Protein AF-A0A842YKP6-F1 (afdb_monomer)

Nearest PDB structures (foldseek):
  2vgn-assembly2_B  TM=5.074E-01  e=1.343E-11  Saccharomyces cerevisiae S288C
  2vgm-assembly1_A  TM=5.121E-01  e=1.384E-10  Saccharomyces cerevisiae S288C
  2vgn-assembly1_A  TM=5.039E-01  e=7.610E-11  Saccharomyces cerevisiae S288C
  5lzy-assembly1_ii  TM=4.069E-01  e=9.387E-10  Homo sapiens
  3hrg-assembly1_A  TM=6.425E-01  e=2.051E-01  Bacteroides thetaiotaomicron VPI-5482

pLDDT: mean 84.89, std 11.19, range [34.28, 96.12]

Foldseek 3Di:
DDPPPQDQAAWQEWEWFFDPFKIWIWTDHPRDIGTDDIDGRPDDPLVVLVVVVVVCVLVLLQQHQEYEYEYQDVVRVVVSVVSCVVPVCCACVPPQSNHHDYYYWHFGPPDPVRVVCSVVPGVVVVVSVVRSVVSLVSVVVLLVVLVVDPLSVVQKDLDLVVLCCCLVPPNDWWAEKEFEPVRCVVCVVSVVVSSVSCSVVSHYYDYDYCPDPSNVVSVVSVGIMIGTHGD

Sequence (231 aa):
MSRSRKIRGYPVAVLIGLEERRASVWNIYSQSIKPDTVIKQESSSYNFYETLVDLLRPNIKQGVKTVLIASPDDKNWKRFYEHIEKHQRWLIGGYELNRVTLEYVEGSAENIEAVMKLIEKSGLQRTIEQASREDSKRVMGVLEKRLGSPEGIDSLLFSLDELEAAVYGEASRIEYVLLSTDFHQQHRRRTQRLLQVAQNKGIKAMTVEANTPMGTRVSQFGGLICMMNGF

Structure (mmCIF, N/CA/C/O backbone):
data_AF-A0A842YKP6-F1
#
_entry.id   AF-A0A842YKP6-F1
#
loop_
_atom_site.group_PDB
_atom_site.id
_atom_site.type_symbol
_atom_site.label_atom_id
_atom_site.label_alt_id
_atom_site.label_comp_id
_atom_site.label_asym_id
_atom_site.label_entity_id
_atom_site.label_seq_id
_atom_site.pdbx_PDB_ins_code
_atom_site.Cartn_x
_atom_site.Cartn_y
_atom_site.Cartn_z
_atom_site.occupancy
_atom_site.B_iso_or_equiv
_atom_site.auth_seq_id
_atom_site.auth_comp_id
_atom_site.auth_asym_id
_atom_site.auth_atom_id
_atom_site.pdbx_PDB_model_num
ATOM 1 N N . MET A 1 1 ? -28.553 8.996 -20.776 1.00 34.28 1 MET A N 1
ATOM 2 C CA . MET A 1 1 ? -27.623 9.477 -19.728 1.00 34.28 1 MET A CA 1
ATOM 3 C C . MET A 1 1 ? -26.648 8.352 -19.403 1.00 34.28 1 MET A C 1
ATOM 5 O O . MET A 1 1 ? -27.066 7.359 -18.818 1.00 34.28 1 MET A O 1
ATOM 9 N N . SER A 1 2 ? -25.394 8.429 -19.858 1.00 35.72 2 SER A N 1
ATOM 10 C CA . SER A 1 2 ? -24.409 7.386 -19.550 1.00 35.72 2 SER A CA 1
ATOM 11 C C . SER A 1 2 ? -24.038 7.481 -18.067 1.00 35.72 2 SER A C 1
ATOM 13 O O . SER A 1 2 ? -23.625 8.529 -17.572 1.00 35.72 2 SER A O 1
ATOM 15 N N . ARG A 1 3 ? -24.230 6.391 -17.316 1.00 40.47 3 ARG A N 1
ATOM 16 C CA . ARG A 1 3 ? -23.684 6.272 -15.961 1.00 40.47 3 ARG A CA 1
ATOM 17 C C . ARG A 1 3 ? -22.163 6.220 -16.099 1.00 40.47 3 ARG A C 1
ATOM 19 O O . ARG A 1 3 ? -21.605 5.153 -16.339 1.00 40.47 3 ARG A O 1
ATOM 26 N N . SER A 1 4 ? -21.505 7.374 -15.987 1.00 41.72 4 SER A N 1
ATOM 27 C CA . SER A 1 4 ? -20.058 7.452 -15.784 1.00 41.72 4 SER A CA 1
ATOM 28 C C . SER A 1 4 ? -19.705 6.546 -14.604 1.00 41.72 4 SER A C 1
ATOM 30 O O . SER A 1 4 ? -20.124 6.777 -13.467 1.00 41.72 4 SER A O 1
ATOM 32 N N . ARG A 1 5 ? -19.016 5.438 -14.886 1.00 44.84 5 ARG A N 1
ATOM 33 C CA . ARG A 1 5 ? -18.554 4.501 -13.864 1.00 44.84 5 ARG A CA 1
ATOM 34 C C . ARG A 1 5 ? -17.476 5.239 -13.072 1.00 44.84 5 ARG A C 1
ATOM 36 O O . ARG A 1 5 ? -16.365 5.374 -13.576 1.00 44.84 5 ARG A O 1
ATOM 43 N N . LYS A 1 6 ? -17.824 5.758 -11.882 1.00 50.66 6 LYS A N 1
ATOM 44 C CA . LYS A 1 6 ? -16.884 6.448 -10.978 1.00 50.66 6 LYS A CA 1
ATOM 45 C C . LYS A 1 6 ? -15.586 5.641 -10.906 1.00 50.66 6 LYS A C 1
ATOM 47 O O . LYS A 1 6 ? -15.602 4.477 -10.499 1.00 50.66 6 LYS A O 1
ATOM 52 N N . ILE A 1 7 ? -14.500 6.247 -11.377 1.00 55.88 7 ILE A N 1
ATOM 53 C CA . ILE A 1 7 ? -13.176 5.635 -11.410 1.00 55.88 7 ILE A CA 1
ATOM 54 C C . ILE A 1 7 ? -12.766 5.399 -9.954 1.00 55.88 7 ILE A C 1
ATOM 56 O O . ILE A 1 7 ? -12.871 6.286 -9.115 1.00 55.88 7 ILE A O 1
ATOM 60 N N . ARG A 1 8 ? -12.391 4.158 -9.632 1.00 60.62 8 ARG A N 1
ATOM 61 C CA . ARG A 1 8 ? -12.030 3.752 -8.266 1.00 60.62 8 ARG A CA 1
ATOM 62 C C . ARG A 1 8 ? -10.717 4.405 -7.814 1.00 60.62 8 ARG A C 1
ATOM 64 O O . ARG A 1 8 ? -10.560 4.639 -6.624 1.00 60.62 8 ARG A O 1
ATOM 71 N N . GLY A 1 9 ? -9.824 4.726 -8.752 1.00 70.94 9 GLY A N 1
ATOM 72 C CA . GLY A 1 9 ? -8.418 5.029 -8.480 1.00 70.94 9 GLY A CA 1
ATOM 73 C C . GLY A 1 9 ? -7.595 3.747 -8.305 1.00 70.94 9 GLY A C 1
ATOM 74 O O . GLY A 1 9 ? -8.129 2.640 -8.425 1.00 70.94 9 GLY A O 1
ATOM 75 N N . TYR A 1 10 ? -6.301 3.895 -8.039 1.00 74.06 10 TYR A N 1
ATOM 76 C CA . TYR A 1 10 ? -5.400 2.793 -7.675 1.00 74.06 10 TYR A CA 1
ATOM 77 C C . TYR A 1 10 ? -5.346 2.647 -6.144 1.00 74.06 10 TYR A C 1
ATOM 79 O O . TYR A 1 10 ? -5.655 3.615 -5.444 1.00 74.06 10 TYR A O 1
ATOM 87 N N . PRO A 1 11 ? -5.055 1.447 -5.607 1.00 82.38 11 PRO A N 1
ATOM 88 C CA . PRO A 1 11 ? -5.014 1.230 -4.163 1.00 82.38 11 PRO A CA 1
ATOM 89 C C . PRO A 1 11 ? -3.844 1.991 -3.530 1.00 82.38 11 PRO A C 1
ATOM 91 O O . PRO A 1 11 ? -2.757 2.036 -4.099 1.00 82.38 11 PRO A O 1
ATOM 94 N N . VAL A 1 12 ? -4.084 2.581 -2.359 1.00 83.12 12 VAL A N 1
ATOM 95 C CA . VAL A 1 12 ? -3.108 3.423 -1.645 1.00 83.12 12 VAL A CA 1
ATOM 96 C C . VAL A 1 12 ? -2.847 2.889 -0.241 1.00 83.12 12 VAL A C 1
ATOM 98 O O . VAL A 1 12 ? -1.697 2.774 0.167 1.00 83.12 12 VAL A O 1
ATOM 101 N N . ALA A 1 13 ? -3.903 2.546 0.497 1.00 89.06 13 ALA A N 1
ATOM 102 C CA . ALA A 1 13 ? -3.792 2.117 1.886 1.00 89.06 13 ALA A CA 1
ATOM 103 C C . ALA A 1 13 ? -4.960 1.213 2.296 1.00 89.06 13 ALA A C 1
ATOM 105 O O . ALA A 1 13 ? -5.997 1.158 1.627 1.00 89.06 13 ALA A O 1
ATOM 106 N N . VAL A 1 14 ? -4.808 0.546 3.436 1.00 92.88 14 VAL A N 1
ATOM 107 C CA . VAL A 1 14 ? -5.909 -0.104 4.157 1.00 92.88 14 VAL A CA 1
ATOM 108 C C . VAL A 1 14 ? -6.154 0.658 5.453 1.00 92.88 14 VAL A C 1
ATOM 110 O O . VAL A 1 14 ? -5.202 0.972 6.156 1.00 92.88 14 VAL A O 1
ATOM 113 N N . LEU A 1 15 ? -7.408 0.952 5.783 1.00 93.81 15 LEU A N 1
ATOM 114 C CA . LEU A 1 15 ? -7.807 1.545 7.059 1.00 93.81 15 LEU A CA 1
ATOM 115 C C . LEU A 1 15 ? -8.571 0.515 7.891 1.00 93.81 15 LEU A C 1
ATOM 117 O O . LEU A 1 15 ? -9.562 -0.049 7.432 1.00 93.81 15 LEU A O 1
ATOM 121 N N . ILE A 1 16 ? -8.132 0.301 9.125 1.00 95.69 16 ILE A N 1
ATOM 122 C CA . ILE A 1 16 ? -8.810 -0.513 10.129 1.00 95.69 16 ILE A CA 1
ATOM 123 C C . ILE A 1 16 ? -9.413 0.431 11.164 1.00 95.69 16 ILE A C 1
ATOM 125 O O . ILE A 1 16 ? -8.684 1.104 11.881 1.00 95.69 16 ILE A O 1
ATOM 129 N N . GLY A 1 17 ? -10.736 0.455 11.275 1.00 95.81 17 GLY A N 1
ATOM 130 C CA . GLY A 1 17 ? -11.416 0.956 12.468 1.00 95.81 17 GLY A CA 1
ATOM 131 C C . GLY A 1 17 ? -11.389 -0.123 13.532 1.00 95.81 17 GLY A C 1
ATOM 132 O O . 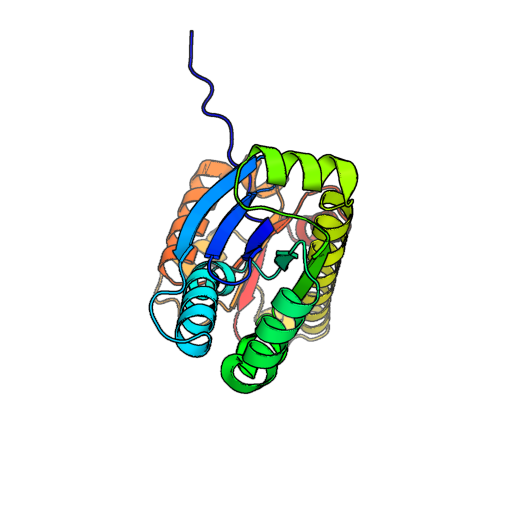GLY A 1 17 ? -12.024 -1.154 13.336 1.00 95.81 17 GLY A O 1
ATOM 133 N N . LEU A 1 18 ? -10.633 0.081 14.603 1.00 96.12 18 LEU A N 1
ATOM 134 C CA . LEU A 1 18 ? -10.433 -0.882 15.674 1.00 96.12 18 LEU A CA 1
ATOM 135 C C . LEU A 1 18 ? -11.140 -0.407 16.943 1.00 96.12 18 LEU A C 1
ATOM 137 O O . LEU A 1 18 ? -10.769 0.596 17.545 1.00 96.12 18 LEU A O 1
ATOM 141 N N . GLU A 1 19 ? -12.132 -1.174 17.371 1.00 91.62 19 GLU A N 1
ATOM 142 C CA . GLU A 1 19 ? -12.801 -1.021 18.659 1.00 91.62 19 GLU A CA 1
ATOM 143 C C . GLU A 1 19 ? -12.517 -2.243 19.541 1.00 91.62 19 GLU A C 1
ATOM 145 O O . GLU A 1 19 ? -11.891 -3.211 19.106 1.00 91.62 19 GLU A O 1
ATOM 150 N N . GLU A 1 20 ? -12.979 -2.223 20.793 1.00 87.12 20 GLU A N 1
ATOM 151 C CA . GLU A 1 20 ? -12.603 -3.238 21.787 1.00 87.12 20 GLU A CA 1
ATOM 152 C C . GLU A 1 20 ? -12.941 -4.674 21.348 1.00 87.12 20 GLU A C 1
ATOM 154 O O . GLU A 1 20 ? -12.169 -5.596 21.598 1.00 87.12 20 GLU A O 1
ATOM 159 N N . ARG A 1 21 ? -14.089 -4.876 20.686 1.00 89.44 21 ARG A N 1
ATOM 160 C CA . ARG A 1 21 ? -14.582 -6.204 20.263 1.00 89.44 21 ARG A CA 1
ATOM 161 C C . ARG A 1 21 ? -15.055 -6.248 18.816 1.00 89.44 21 ARG A C 1
ATOM 163 O O . ARG A 1 21 ? -15.791 -7.154 18.420 1.00 89.44 21 ARG A O 1
ATOM 170 N N . ARG A 1 22 ? -14.700 -5.245 18.023 1.00 93.88 22 ARG A N 1
ATOM 171 C CA . ARG A 1 22 ? -15.151 -5.117 16.640 1.00 93.88 22 ARG A CA 1
ATOM 172 C C . ARG A 1 22 ? -14.095 -4.397 15.832 1.00 93.88 22 ARG A C 1
ATOM 174 O O . ARG A 1 22 ? -13.441 -3.492 16.334 1.00 93.88 22 ARG A O 1
ATOM 181 N N . ALA A 1 23 ? -13.955 -4.790 14.577 1.00 95.69 23 ALA A N 1
ATOM 182 C CA . ALA A 1 23 ? -13.156 -4.037 13.638 1.00 95.69 23 ALA A CA 1
ATOM 183 C C . ALA A 1 23 ? -13.822 -3.954 12.269 1.00 95.69 23 ALA A C 1
ATOM 185 O O . ALA A 1 23 ? -14.541 -4.859 11.844 1.00 95.69 23 ALA A O 1
ATOM 186 N N . SER A 1 24 ? -13.577 -2.848 11.584 1.00 95.81 24 SER A N 1
ATOM 187 C CA . SER A 1 24 ? -14.058 -2.563 10.235 1.00 95.81 24 SER A CA 1
ATOM 188 C C . SER A 1 24 ? -12.876 -2.255 9.332 1.00 95.81 24 SER A C 1
ATOM 190 O O . SER A 1 24 ? -12.083 -1.366 9.636 1.00 95.81 24 SER A O 1
ATOM 192 N N . VAL A 1 25 ? -12.776 -2.964 8.217 1.00 95.69 25 VAL A N 1
ATOM 193 C CA . VAL A 1 25 ? -11.709 -2.814 7.231 1.00 95.69 25 VAL A CA 1
ATOM 194 C C . VAL A 1 25 ? -12.224 -2.013 6.042 1.00 95.69 25 VAL A C 1
ATOM 196 O O . VAL A 1 25 ? -13.316 -2.264 5.523 1.00 95.69 25 VAL A O 1
ATOM 199 N N . TRP A 1 26 ? -11.413 -1.059 5.601 1.00 94.19 26 TRP A N 1
ATOM 200 C CA . TRP A 1 26 ? -11.685 -0.175 4.478 1.00 94.19 26 TRP A CA 1
ATOM 201 C C . TRP A 1 26 ? -10.492 -0.160 3.535 1.00 94.19 26 TRP A C 1
ATOM 203 O O . TRP A 1 26 ? -9.350 0.011 3.954 1.00 94.19 26 TRP A O 1
ATOM 213 N N . ASN A 1 27 ? -10.764 -0.269 2.241 1.00 91.12 27 ASN A N 1
ATOM 214 C CA . ASN A 1 27 ? -9.753 -0.111 1.208 1.00 91.12 27 ASN A CA 1
ATOM 215 C C . ASN A 1 27 ? -9.749 1.342 0.723 1.00 91.12 27 ASN A C 1
ATOM 217 O O . ASN A 1 27 ? -10.769 1.844 0.231 1.00 91.12 27 ASN A O 1
ATOM 221 N N . ILE A 1 28 ? -8.603 2.008 0.852 1.00 87.81 28 ILE A N 1
ATOM 222 C CA . ILE A 1 28 ? -8.385 3.383 0.404 1.00 87.81 28 ILE A CA 1
ATOM 223 C C . ILE A 1 28 ? -7.747 3.349 -0.982 1.00 87.81 28 ILE A C 1
ATOM 225 O O . ILE A 1 28 ? -6.692 2.751 -1.201 1.00 87.81 28 ILE A O 1
ATOM 229 N N . TYR A 1 29 ? -8.391 4.037 -1.912 1.00 84.50 29 TYR A N 1
ATOM 230 C CA . TYR A 1 29 ? -7.914 4.285 -3.262 1.00 84.50 29 TYR A CA 1
ATOM 231 C C . TYR A 1 29 ? -7.671 5.777 -3.452 1.00 84.50 29 TYR A C 1
ATOM 233 O O . TYR A 1 29 ? -8.294 6.601 -2.783 1.00 84.50 29 TYR A O 1
ATOM 241 N N . SER A 1 30 ? -6.856 6.131 -4.444 1.00 77.62 30 SER A N 1
ATOM 242 C CA . SER A 1 30 ? -6.520 7.529 -4.749 1.00 77.62 30 SER A CA 1
ATOM 243 C C . SER A 1 30 ? -7.728 8.430 -5.040 1.00 77.62 30 SER A C 1
ATOM 245 O O . SER A 1 30 ? -7.625 9.645 -4.945 1.00 77.62 30 SER A O 1
ATOM 247 N N . GLN A 1 31 ? -8.885 7.855 -5.384 1.00 75.38 31 GLN A N 1
ATOM 248 C CA . GLN A 1 31 ? -10.101 8.609 -5.715 1.00 75.38 31 GLN A CA 1
ATOM 249 C C . GLN A 1 31 ? -11.334 8.162 -4.919 1.00 75.38 31 GLN A C 1
ATOM 251 O O . GLN A 1 31 ? -12.430 8.684 -5.128 1.00 75.38 31 GLN A O 1
ATOM 256 N N . SER A 1 32 ? -11.212 7.151 -4.053 1.00 81.88 32 SER A N 1
ATOM 257 C CA . SER A 1 32 ? -12.362 6.637 -3.307 1.00 81.88 32 SER A CA 1
ATOM 258 C C . SER A 1 32 ? -11.969 5.807 -2.092 1.00 81.88 32 SER A C 1
ATOM 260 O O . SER A 1 32 ? -10.916 5.186 -2.067 1.00 81.88 32 SER A O 1
ATOM 262 N N . ILE A 1 33 ? -12.867 5.714 -1.115 1.00 87.62 33 ILE A N 1
ATOM 263 C CA . ILE A 1 33 ? -12.753 4.776 0.006 1.00 87.62 33 ILE A CA 1
ATOM 264 C C . ILE A 1 33 ? -13.901 3.780 -0.097 1.00 87.62 33 ILE A C 1
ATOM 266 O O . ILE A 1 33 ? -15.033 4.154 -0.430 1.00 87.62 33 ILE A O 1
ATOM 270 N N . LYS A 1 34 ? -13.606 2.496 0.112 1.00 89.56 34 LYS A N 1
ATOM 271 C CA . LYS A 1 34 ? -14.578 1.408 -0.019 1.00 89.56 34 LYS A CA 1
ATOM 272 C C . LYS A 1 34 ? -14.592 0.546 1.242 1.00 89.56 34 LYS A C 1
ATOM 274 O O . LYS A 1 34 ? -13.513 0.139 1.668 1.00 89.56 34 LYS A O 1
ATOM 279 N N . PRO A 1 35 ? -15.773 0.245 1.813 1.00 92.19 35 PRO A N 1
ATOM 280 C CA . PRO A 1 35 ? -15.865 -0.761 2.863 1.00 92.19 35 PRO A CA 1
ATOM 281 C C . PRO A 1 35 ? -15.439 -2.118 2.303 1.00 92.19 35 PRO A C 1
ATOM 283 O O . PRO A 1 35 ? -15.657 -2.399 1.120 1.00 92.19 35 PRO A O 1
ATOM 286 N N . ASP A 1 36 ? -14.833 -2.932 3.155 1.00 90.81 36 ASP A N 1
ATOM 287 C CA . ASP A 1 36 ? -14.435 -4.296 2.834 1.00 90.81 36 ASP A CA 1
ATOM 288 C C . ASP A 1 36 ? -15.172 -5.274 3.749 1.00 90.81 36 ASP A C 1
ATOM 290 O O . ASP A 1 36 ? -16.243 -5.773 3.405 1.00 90.81 36 ASP A O 1
ATOM 294 N N . THR A 1 37 ? -14.639 -5.477 4.951 1.00 92.75 37 THR A N 1
ATOM 295 C CA . THR A 1 37 ? -15.085 -6.522 5.865 1.00 92.75 37 THR A CA 1
ATOM 296 C C . THR A 1 37 ? -15.259 -5.949 7.265 1.00 92.75 37 THR A C 1
ATOM 298 O O . THR A 1 37 ? -14.481 -5.107 7.709 1.00 92.75 37 THR A O 1
ATOM 301 N N . VAL A 1 38 ? -16.281 -6.412 7.982 1.00 93.38 38 VAL A N 1
ATOM 302 C CA . VAL A 1 38 ? -16.477 -6.114 9.403 1.00 93.38 38 VAL A CA 1
ATOM 303 C C . VAL A 1 38 ? -16.378 -7.420 10.169 1.00 93.38 38 VAL A C 1
ATOM 305 O O . VAL A 1 38 ? -17.087 -8.372 9.857 1.00 93.38 38 VAL A O 1
ATOM 308 N N . ILE A 1 39 ? -15.533 -7.444 11.190 1.00 93.31 39 ILE A N 1
ATOM 309 C CA . ILE A 1 39 ? -15.349 -8.596 12.066 1.00 93.31 39 ILE A CA 1
ATOM 310 C C . ILE A 1 39 ? -15.719 -8.239 13.503 1.00 93.31 39 ILE A C 1
ATOM 312 O O . ILE A 1 39 ? -15.585 -7.092 13.938 1.00 93.31 39 ILE A O 1
ATOM 316 N N . LYS A 1 40 ? -16.187 -9.233 14.253 1.00 91.75 40 LYS A N 1
ATOM 317 C CA . LYS A 1 40 ? -16.473 -9.127 15.686 1.00 91.75 40 LYS A CA 1
ATOM 318 C C . LYS A 1 40 ? -15.615 -10.138 16.434 1.00 91.75 40 LYS A C 1
ATOM 320 O O . LYS A 1 40 ? -15.323 -11.211 15.915 1.00 91.75 40 LYS A O 1
ATOM 325 N N . GLN A 1 41 ? -15.211 -9.797 17.649 1.00 89.31 41 GLN A N 1
ATOM 326 C CA . GLN A 1 41 ? -14.529 -10.732 18.529 1.00 89.31 41 GLN A CA 1
ATOM 327 C C . GLN A 1 41 ? -15.555 -11.725 19.087 1.00 89.31 41 GLN A C 1
ATOM 329 O O . GLN A 1 41 ? -16.347 -11.378 19.960 1.00 89.31 41 GLN A O 1
ATOM 334 N N . GLU A 1 42 ? -15.532 -12.958 18.583 1.00 84.31 42 GLU A N 1
ATOM 335 C CA . GLU A 1 42 ? -16.412 -14.037 19.059 1.00 84.31 42 GLU A CA 1
ATOM 336 C C . GLU A 1 42 ? -15.781 -14.876 20.176 1.00 84.31 42 GLU A C 1
ATOM 338 O O . GLU A 1 42 ? -16.483 -15.375 21.049 1.00 84.31 42 GLU A O 1
ATOM 343 N N . SER A 1 43 ? -14.453 -15.028 20.163 1.00 77.69 43 SER A N 1
ATOM 344 C CA . SER A 1 43 ? -13.718 -15.890 21.095 1.00 77.69 43 SER A CA 1
ATOM 345 C C . SER A 1 43 ? -12.623 -15.116 21.835 1.00 77.69 43 SER A C 1
ATOM 347 O O . SER A 1 43 ? -12.900 -14.352 22.760 1.00 77.69 43 SER A O 1
ATOM 349 N N . SER A 1 44 ? -11.367 -15.285 21.431 1.00 89.81 44 SER A N 1
ATOM 350 C CA . SER A 1 44 ? -10.209 -14.657 22.059 1.00 89.81 44 SER A CA 1
ATOM 351 C C . SER A 1 44 ? -9.746 -13.423 21.288 1.00 89.81 44 SER A C 1
ATOM 353 O O . SER A 1 44 ? -9.907 -13.327 20.069 1.00 89.81 44 SER A O 1
ATOM 355 N N . SER A 1 45 ? -9.110 -12.490 21.998 1.00 88.69 45 SER A N 1
ATOM 356 C CA . SER A 1 45 ? -8.459 -11.332 21.374 1.00 88.69 45 SER A CA 1
ATOM 357 C C . SER A 1 45 ? -7.330 -11.756 20.431 1.00 88.69 45 SER A C 1
ATOM 359 O O . SER A 1 45 ? -7.120 -11.111 19.413 1.00 88.69 45 SER A O 1
ATOM 361 N N . TYR A 1 46 ? -6.668 -12.885 20.712 1.00 91.31 46 TYR A N 1
ATOM 362 C CA . TYR A 1 46 ? -5.662 -13.467 19.824 1.00 91.31 46 TYR A CA 1
ATOM 363 C C . TYR A 1 46 ? -6.251 -13.826 18.451 1.00 91.31 46 TYR A C 1
ATOM 365 O O . TYR A 1 46 ? -5.782 -13.321 17.436 1.00 91.31 46 TYR A O 1
ATOM 373 N N . ASN A 1 47 ? -7.327 -14.623 18.410 1.00 91.38 47 ASN A N 1
ATOM 374 C CA . ASN A 1 47 ? -7.964 -15.025 17.149 1.00 91.38 47 ASN A CA 1
ATOM 375 C C . ASN A 1 47 ? -8.526 -13.821 16.387 1.00 91.38 47 ASN A C 1
ATOM 377 O O . ASN A 1 47 ? -8.480 -13.776 15.159 1.00 91.38 47 ASN A O 1
ATOM 381 N N . PHE A 1 48 ? -9.043 -12.835 17.119 1.00 93.94 48 PHE A N 1
ATOM 382 C CA . PHE A 1 48 ? -9.524 -11.587 16.545 1.00 93.94 48 PHE A CA 1
ATOM 383 C C . PHE A 1 48 ? -8.404 -10.811 15.832 1.00 93.94 48 PHE A C 1
ATOM 385 O O . PHE A 1 48 ? -8.581 -10.399 14.685 1.00 93.94 48 PHE A O 1
ATOM 392 N N . TYR A 1 49 ? -7.234 -10.669 16.460 1.00 94.50 49 TYR A N 1
ATOM 393 C CA . TYR A 1 49 ? -6.084 -9.998 15.849 1.00 94.50 49 TYR A CA 1
ATOM 394 C C . TYR A 1 49 ? -5.440 -10.805 14.716 1.00 94.50 49 TYR A C 1
ATOM 396 O O . TYR A 1 49 ? -5.062 -10.215 13.706 1.00 94.50 49 TYR A O 1
ATOM 404 N N . GLU A 1 50 ? -5.378 -12.134 14.818 1.00 93.88 50 GLU A N 1
ATOM 405 C CA . GLU A 1 50 ? -4.942 -12.993 13.705 1.00 93.88 50 GLU A CA 1
ATOM 406 C C . GLU A 1 50 ? -5.855 -12.829 12.484 1.00 93.88 50 GLU A C 1
ATOM 408 O O . GLU A 1 50 ? -5.377 -12.616 11.371 1.00 93.88 50 GLU A O 1
ATOM 413 N N . THR A 1 51 ? -7.173 -12.797 12.705 1.00 93.31 51 THR A N 1
ATOM 414 C CA . THR A 1 51 ? -8.156 -12.569 11.634 1.00 93.31 51 THR A CA 1
ATOM 415 C C . THR A 1 51 ? -7.932 -11.217 10.951 1.00 93.31 51 THR A C 1
ATOM 417 O O . THR A 1 51 ? -7.985 -11.130 9.726 1.00 93.31 51 THR A O 1
ATOM 420 N N . LEU A 1 52 ? -7.631 -10.156 11.713 1.00 93.25 52 LEU A N 1
ATOM 421 C CA . LEU A 1 52 ? -7.282 -8.852 11.135 1.00 93.25 52 LEU A CA 1
ATOM 422 C C . LEU A 1 52 ? -6.042 -8.920 10.254 1.00 93.25 52 LEU A C 1
ATOM 424 O O . LEU A 1 52 ? -6.034 -8.359 9.160 1.00 93.25 52 LEU A O 1
ATOM 428 N N . VAL A 1 53 ? -4.998 -9.607 10.710 1.00 92.38 53 VAL A N 1
ATOM 429 C CA . VAL A 1 53 ? -3.767 -9.748 9.932 1.00 92.38 53 VAL A CA 1
ATOM 430 C C . VAL A 1 53 ? -4.000 -10.543 8.651 1.00 92.38 53 VAL A C 1
ATOM 432 O O . VAL A 1 53 ? -3.498 -10.157 7.590 1.00 92.38 53 VAL A O 1
ATOM 435 N N . ASP A 1 54 ? -4.813 -11.592 8.700 1.00 91.69 54 ASP A N 1
ATOM 436 C CA . ASP A 1 54 ? -5.153 -12.361 7.507 1.00 91.69 54 ASP A CA 1
ATOM 437 C C . ASP A 1 54 ? -5.983 -11.559 6.498 1.00 91.69 54 ASP A C 1
ATOM 439 O O . ASP A 1 54 ? -5.765 -11.708 5.294 1.00 91.69 54 ASP A O 1
ATOM 443 N N . LEU A 1 55 ? -6.832 -10.628 6.953 1.00 91.06 55 LEU A N 1
ATOM 444 C CA . LEU A 1 55 ? -7.522 -9.674 6.074 1.00 91.06 55 LEU A CA 1
ATOM 445 C C . LEU A 1 55 ? -6.565 -8.669 5.410 1.00 91.06 55 LEU A C 1
ATOM 447 O O . LEU A 1 55 ? -6.808 -8.234 4.285 1.00 91.06 55 LEU A O 1
ATOM 451 N N . LEU A 1 56 ? -5.452 -8.312 6.060 1.00 89.56 56 LEU A N 1
ATOM 452 C CA . LEU A 1 56 ? -4.441 -7.422 5.477 1.00 89.56 56 LEU A CA 1
ATOM 453 C C . LEU A 1 56 ? -3.562 -8.123 4.433 1.00 89.56 56 LEU A C 1
ATOM 455 O O . LEU A 1 56 ? -3.079 -7.491 3.486 1.00 89.56 56 LEU A O 1
ATOM 459 N N . ARG A 1 57 ? -3.338 -9.431 4.593 1.00 87.31 57 ARG A N 1
ATOM 460 C CA . ARG A 1 57 ? -2.365 -10.207 3.811 1.00 87.31 57 ARG A CA 1
ATOM 461 C C . ARG A 1 57 ? -2.551 -10.084 2.288 1.00 87.31 57 ARG A C 1
ATOM 463 O O . ARG A 1 57 ? -1.532 -9.900 1.615 1.00 87.31 57 ARG A O 1
ATOM 470 N N . PRO A 1 58 ? -3.768 -10.149 1.706 1.00 84.88 58 PRO A N 1
ATOM 471 C CA . PRO A 1 58 ? -3.954 -9.986 0.265 1.00 84.88 58 PRO A CA 1
ATOM 472 C C . PRO A 1 58 ? -3.492 -8.615 -0.236 1.00 84.88 58 PRO A C 1
ATOM 474 O O . PRO A 1 58 ? -2.740 -8.546 -1.205 1.00 84.88 58 PRO A O 1
ATOM 477 N N . ASN A 1 59 ? -3.867 -7.538 0.459 1.00 83.81 59 ASN A N 1
ATOM 478 C CA . ASN A 1 59 ? -3.494 -6.171 0.091 1.00 83.81 59 ASN A CA 1
ATOM 479 C C . ASN A 1 59 ? -1.973 -5.961 0.179 1.00 83.81 59 ASN A C 1
ATOM 481 O O . ASN A 1 59 ? -1.360 -5.411 -0.737 1.00 83.81 59 ASN A O 1
ATOM 485 N N . ILE A 1 60 ? -1.336 -6.495 1.224 1.00 83.69 60 ILE A N 1
ATOM 486 C CA . ILE A 1 60 ? 0.119 -6.404 1.413 1.00 83.69 60 ILE A CA 1
ATOM 487 C C . ILE A 1 60 ? 0.883 -7.176 0.335 1.00 83.69 60 ILE A C 1
ATOM 489 O O . ILE A 1 60 ? 1.908 -6.690 -0.161 1.00 83.69 60 ILE A O 1
ATOM 493 N N . LYS A 1 61 ? 0.400 -8.370 -0.036 1.00 78.25 61 LYS A N 1
ATOM 494 C CA . LYS A 1 61 ? 0.965 -9.168 -1.136 1.00 78.25 61 LYS A CA 1
ATOM 495 C C . LYS A 1 61 ? 0.821 -8.463 -2.483 1.00 78.25 61 LYS A C 1
ATOM 497 O O . LYS A 1 61 ? 1.708 -8.575 -3.314 1.00 78.25 61 LYS A O 1
ATOM 502 N N . GLN A 1 62 ? -0.250 -7.696 -2.666 1.00 74.19 62 GLN A N 1
ATOM 503 C CA . GLN A 1 62 ? -0.487 -6.900 -3.873 1.00 74.19 62 GLN A CA 1
ATOM 504 C C . GLN A 1 62 ? 0.346 -5.610 -3.931 1.00 74.19 62 GLN A C 1
ATOM 506 O O . GLN A 1 62 ? 0.410 -4.982 -4.983 1.00 74.19 62 GLN A O 1
ATOM 511 N N . GLY A 1 63 ? 1.027 -5.241 -2.842 1.00 74.25 63 GLY A N 1
ATOM 512 C CA . GLY A 1 63 ? 1.919 -4.080 -2.793 1.00 74.25 63 GLY A CA 1
ATOM 513 C C . GLY A 1 63 ? 1.395 -2.906 -1.971 1.00 74.25 63 GLY A C 1
ATOM 514 O O . GLY A 1 63 ? 2.126 -1.941 -1.809 1.00 74.25 63 GLY A O 1
ATOM 515 N N . VAL A 1 64 ? 0.196 -2.986 -1.385 1.00 84.31 64 VAL A N 1
ATOM 516 C CA . VAL A 1 64 ? -0.303 -1.951 -0.466 1.00 84.31 64 VAL A CA 1
ATOM 517 C C . VAL A 1 64 ? 0.448 -2.060 0.858 1.00 84.31 64 VAL A C 1
ATOM 519 O O . VAL A 1 64 ? 0.218 -2.992 1.631 1.00 84.31 64 VAL A O 1
ATOM 522 N N . LYS A 1 65 ? 1.381 -1.140 1.111 1.00 84.75 65 LYS A N 1
ATOM 523 C CA . LYS A 1 65 ? 2.243 -1.176 2.305 1.00 84.75 65 LYS A CA 1
ATOM 524 C C . LYS A 1 65 ? 1.811 -0.241 3.419 1.00 84.75 65 LYS A C 1
ATOM 526 O O . LYS A 1 65 ? 2.351 -0.346 4.513 1.00 84.75 65 LYS A O 1
ATOM 531 N N . THR A 1 66 ? 0.834 0.621 3.185 1.00 87.88 66 THR A N 1
ATOM 532 C CA . THR A 1 66 ? 0.296 1.510 4.214 1.00 87.88 66 THR A CA 1
ATOM 533 C C . THR A 1 66 ? -0.942 0.899 4.857 1.00 87.88 66 THR A C 1
ATOM 535 O O . THR A 1 66 ? -1.932 0.617 4.176 1.00 87.88 66 THR A O 1
ATOM 538 N N . VAL A 1 67 ? -0.904 0.741 6.179 1.00 91.81 67 VAL A N 1
ATOM 539 C CA . VAL A 1 67 ? -2.047 0.320 6.989 1.00 91.81 67 VAL A CA 1
ATOM 540 C C . VAL A 1 67 ? -2.278 1.348 8.093 1.00 91.81 67 VAL A C 1
ATOM 542 O O . VAL A 1 67 ? -1.423 1.579 8.943 1.00 91.81 67 VAL A O 1
ATOM 545 N N . LEU A 1 68 ? -3.449 1.967 8.072 1.00 92.19 68 LEU A N 1
ATOM 546 C CA . LEU A 1 68 ? -3.887 2.961 9.043 1.00 92.19 68 LEU A CA 1
ATOM 547 C C . LEU A 1 68 ? -4.815 2.298 10.043 1.00 92.19 68 LEU A C 1
ATOM 549 O O . LEU A 1 68 ? -5.695 1.532 9.655 1.00 92.19 68 LEU A O 1
ATOM 553 N N . ILE A 1 69 ? -4.638 2.590 11.323 1.00 93.94 69 ILE A N 1
ATOM 554 C CA . ILE A 1 69 ? -5.442 2.005 12.391 1.00 93.94 69 ILE A CA 1
ATOM 555 C C . ILE A 1 69 ? -6.084 3.141 13.167 1.00 93.94 69 ILE A C 1
ATOM 557 O O . ILE A 1 69 ? -5.430 3.855 13.923 1.00 93.94 69 ILE A O 1
ATOM 561 N N . ALA A 1 70 ? -7.380 3.309 12.932 1.00 94.31 70 ALA A N 1
ATOM 562 C CA . ALA A 1 70 ? -8.216 4.266 13.619 1.00 94.31 70 ALA A CA 1
ATOM 563 C C . ALA A 1 70 ? -8.822 3.624 14.864 1.00 94.31 70 ALA A C 1
ATOM 565 O O . ALA A 1 70 ? -9.541 2.632 14.752 1.00 94.31 70 ALA A O 1
ATOM 566 N N . SER A 1 71 ? -8.548 4.179 16.039 1.00 94.38 71 SER A N 1
ATOM 567 C CA . SER A 1 71 ? -9.233 3.785 17.271 1.00 94.38 71 SER A CA 1
ATOM 568 C C . SER A 1 71 ? -9.554 5.019 18.113 1.00 94.38 71 SER A C 1
ATOM 570 O O . SER A 1 71 ? -8.728 5.929 18.191 1.00 94.38 71 SER A O 1
ATOM 572 N N . PRO A 1 72 ? -10.729 5.076 18.766 1.00 90.19 72 PRO A N 1
ATOM 573 C CA . PRO A 1 72 ? -11.020 6.110 19.755 1.00 90.19 72 PRO A CA 1
ATOM 574 C C . PRO A 1 72 ? -10.238 5.914 21.067 1.00 90.19 72 PRO A C 1
ATOM 576 O O . PRO A 1 72 ? -10.078 6.867 21.819 1.00 90.19 72 PRO A O 1
ATOM 579 N N . ASP A 1 73 ? -9.766 4.693 21.348 1.00 91.62 73 ASP A N 1
ATOM 580 C CA . ASP A 1 73 ? -8.961 4.358 22.531 1.00 91.62 73 ASP A CA 1
ATOM 581 C C . ASP A 1 73 ? -7.574 3.860 22.096 1.00 91.62 73 ASP A C 1
ATOM 583 O O . ASP A 1 73 ? -7.447 2.851 21.387 1.00 91.62 73 ASP A O 1
ATOM 587 N N . ASP A 1 74 ? -6.521 4.550 22.534 1.00 90.69 74 ASP A N 1
ATOM 588 C CA . ASP A 1 74 ? -5.133 4.232 22.197 1.00 90.69 74 ASP A CA 1
ATOM 589 C C . ASP A 1 74 ? -4.713 2.836 22.689 1.00 90.69 74 ASP A C 1
ATOM 591 O O . ASP A 1 74 ? -3.822 2.207 22.109 1.00 90.69 74 ASP A O 1
ATOM 595 N N . LYS A 1 75 ? -5.389 2.301 23.713 1.00 93.38 75 LYS A N 1
ATOM 596 C CA . LYS A 1 75 ? -5.148 0.953 24.240 1.00 93.38 75 LYS A CA 1
ATOM 597 C C . LYS A 1 75 ? -5.467 -0.130 23.222 1.00 93.38 75 LYS A C 1
ATOM 599 O O . LYS A 1 75 ? -4.750 -1.128 23.176 1.00 93.38 75 LYS A O 1
ATOM 604 N N . ASN A 1 76 ? -6.507 0.042 22.404 1.00 92.38 76 ASN A N 1
ATOM 605 C CA . ASN A 1 76 ? -6.861 -0.952 21.388 1.00 92.38 76 ASN A CA 1
ATOM 606 C C . ASN A 1 76 ? -5.775 -1.035 20.314 1.00 92.38 76 ASN A C 1
ATOM 608 O O . ASN A 1 76 ? -5.341 -2.131 19.959 1.00 92.38 76 ASN A O 1
ATOM 612 N N . TRP A 1 77 ? -5.285 0.123 19.865 1.00 92.75 77 TRP A N 1
ATOM 613 C CA . TRP A 1 77 ? -4.144 0.209 18.957 1.00 92.75 77 TRP A CA 1
ATOM 614 C C . TRP A 1 77 ? -2.899 -0.446 19.563 1.00 92.75 77 TRP A C 1
ATOM 616 O O . TRP A 1 77 ? -2.329 -1.339 18.943 1.00 92.75 77 TRP A O 1
ATOM 626 N N . LYS A 1 78 ? -2.519 -0.072 20.793 1.00 94.44 78 LYS A N 1
ATOM 627 C CA . LYS A 1 78 ? -1.343 -0.634 21.479 1.00 94.44 78 LYS A CA 1
ATOM 628 C C . LYS A 1 78 ? -1.415 -2.155 21.599 1.00 94.44 78 LYS A C 1
ATOM 630 O O . LYS A 1 78 ? -0.455 -2.833 21.252 1.00 94.44 78 LYS A O 1
ATOM 635 N N . ARG A 1 79 ? -2.564 -2.706 22.007 1.00 94.44 79 ARG A N 1
ATOM 636 C CA . ARG A 1 79 ? -2.772 -4.162 22.110 1.00 94.44 79 ARG A CA 1
ATOM 637 C C . ARG A 1 79 ? -2.609 -4.871 20.768 1.00 94.44 79 ARG A C 1
ATOM 639 O O . ARG A 1 79 ? -1.969 -5.918 20.706 1.00 94.44 79 ARG A O 1
ATOM 646 N N . PHE A 1 80 ? -3.163 -4.304 19.697 1.00 94.75 80 PHE A N 1
ATOM 647 C CA . PHE A 1 80 ? -3.018 -4.879 18.363 1.00 94.75 80 PHE A CA 1
ATOM 648 C C . PHE A 1 80 ? -1.581 -4.761 17.837 1.00 94.75 80 PHE A C 1
ATOM 650 O O . PHE A 1 80 ? -1.048 -5.716 17.276 1.00 94.75 80 PHE A O 1
ATOM 657 N N . TYR A 1 81 ? -0.917 -3.630 18.072 1.00 94.00 81 TYR A N 1
ATOM 658 C CA . TYR A 1 81 ? 0.480 -3.439 17.697 1.00 94.00 81 TYR A CA 1
ATOM 659 C C . TYR A 1 81 ? 1.411 -4.412 18.440 1.00 94.00 81 TYR A C 1
ATOM 661 O O . TYR A 1 81 ? 2.235 -5.071 17.810 1.00 94.00 81 TYR A O 1
ATOM 669 N N . GLU A 1 82 ? 1.218 -4.608 19.748 1.00 94.81 82 GLU A N 1
ATOM 670 C CA . GLU A 1 82 ? 1.952 -5.617 20.523 1.00 94.81 82 GLU A CA 1
ATOM 671 C C . GLU A 1 82 ? 1.732 -7.039 19.991 1.00 94.81 82 GLU A C 1
ATOM 673 O O . GLU A 1 82 ? 2.664 -7.846 19.965 1.00 94.81 82 GLU A O 1
ATOM 678 N N . HIS A 1 83 ? 0.507 -7.366 19.564 1.00 94.50 83 HIS A N 1
ATOM 679 C CA . HIS A 1 83 ? 0.212 -8.646 18.918 1.00 94.50 83 HIS A CA 1
ATOM 680 C C . HIS A 1 83 ? 1.024 -8.809 17.628 1.00 94.50 83 HIS A C 1
ATOM 682 O O . HIS A 1 83 ? 1.645 -9.853 17.417 1.00 94.50 83 HIS A O 1
ATOM 688 N N . ILE A 1 84 ? 1.086 -7.763 16.798 1.00 92.81 84 ILE A N 1
ATOM 689 C CA . ILE A 1 84 ? 1.894 -7.757 15.573 1.00 92.81 84 ILE A CA 1
ATOM 690 C C . ILE A 1 84 ? 3.384 -7.943 15.895 1.00 92.81 84 ILE A C 1
ATOM 692 O O . ILE A 1 84 ? 4.041 -8.781 15.279 1.00 92.81 84 ILE A O 1
ATOM 696 N N . GLU A 1 85 ? 3.921 -7.227 16.882 1.00 92.38 85 GLU A N 1
ATOM 697 C CA . GLU A 1 85 ? 5.330 -7.343 17.284 1.00 92.38 85 GLU A CA 1
ATOM 698 C C . GLU A 1 85 ? 5.698 -8.724 17.839 1.00 92.38 85 GLU A C 1
ATOM 700 O O . GLU A 1 85 ? 6.834 -9.185 17.672 1.0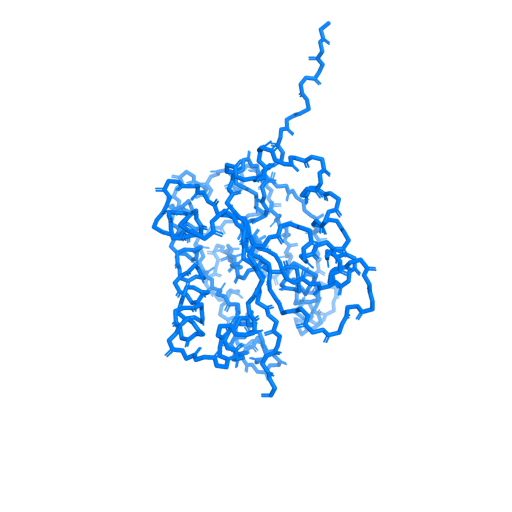0 92.38 85 GLU A O 1
ATOM 705 N N . LYS A 1 86 ? 4.757 -9.397 18.505 1.00 92.56 86 LYS A N 1
ATOM 706 C CA . LYS A 1 86 ? 4.976 -10.722 19.098 1.00 92.56 86 LYS A CA 1
ATOM 707 C C . LYS A 1 86 ? 4.807 -11.848 18.082 1.00 92.56 86 LYS A C 1
ATOM 709 O O . LYS A 1 86 ? 5.624 -12.765 18.067 1.00 92.56 86 LYS A O 1
ATOM 714 N N . HIS A 1 87 ? 3.784 -11.779 17.233 1.00 91.94 87 HIS A N 1
ATOM 715 C CA . HIS A 1 87 ? 3.349 -12.918 16.415 1.00 91.94 87 HIS A CA 1
ATOM 716 C C . HIS A 1 87 ? 3.530 -12.708 14.912 1.00 91.94 87 HIS A C 1
ATOM 718 O O . HIS A 1 87 ? 3.707 -13.670 14.171 1.00 91.94 87 HIS A O 1
ATOM 724 N N . GLN A 1 88 ? 3.548 -11.458 14.450 1.00 89.56 88 GLN A N 1
ATOM 725 C CA . GLN A 1 88 ? 3.501 -11.111 13.028 1.00 89.56 88 GLN A CA 1
ATOM 726 C C . GLN A 1 88 ? 4.683 -10.224 12.625 1.00 89.56 88 GLN A C 1
ATOM 728 O O . GLN A 1 88 ? 4.562 -9.352 11.766 1.00 89.56 88 GLN A O 1
ATOM 733 N N . ARG A 1 89 ? 5.863 -10.472 13.215 1.00 84.75 89 ARG A N 1
ATOM 734 C CA . ARG A 1 89 ? 7.097 -9.700 12.968 1.00 84.75 89 ARG A CA 1
ATOM 735 C C . ARG A 1 89 ? 7.446 -9.555 11.495 1.00 84.75 89 ARG A C 1
ATOM 737 O O . ARG A 1 89 ? 8.041 -8.555 11.118 1.00 84.75 89 ARG A O 1
ATOM 744 N N . TRP A 1 90 ? 7.066 -10.514 10.656 1.00 83.94 90 TRP A N 1
ATOM 745 C CA . TRP A 1 90 ? 7.282 -10.443 9.212 1.00 83.94 90 TRP A CA 1
ATOM 746 C C . TRP A 1 90 ? 6.602 -9.222 8.557 1.00 83.94 90 TRP A C 1
ATOM 748 O O . TRP A 1 90 ? 7.106 -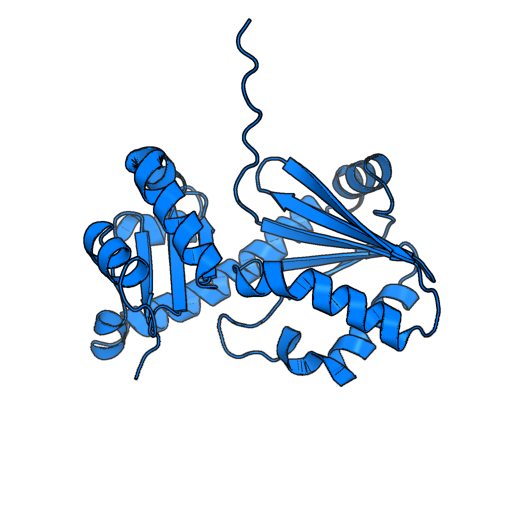8.736 7.548 1.00 83.94 90 TRP A O 1
ATOM 758 N N . LEU A 1 91 ? 5.516 -8.686 9.136 1.00 83.69 91 LEU A N 1
ATOM 759 C CA . LEU A 1 91 ? 4.829 -7.479 8.654 1.00 83.69 91 LEU A CA 1
ATOM 760 C C . LEU A 1 91 ? 5.682 -6.221 8.822 1.00 83.69 91 LEU A C 1
ATOM 762 O O . LEU A 1 91 ? 5.807 -5.415 7.903 1.00 83.69 91 LEU A O 1
ATOM 766 N N . ILE A 1 92 ? 6.269 -6.053 10.006 1.00 83.56 92 ILE A N 1
ATOM 767 C CA . ILE A 1 92 ? 6.979 -4.827 10.401 1.00 83.56 92 ILE A CA 1
ATOM 768 C C . ILE A 1 92 ? 8.500 -4.945 10.270 1.00 83.56 92 ILE A C 1
ATOM 770 O O . ILE A 1 92 ? 9.189 -3.933 10.206 1.00 83.56 92 ILE A O 1
ATOM 774 N N . GLY A 1 93 ? 9.025 -6.165 10.220 1.00 72.44 93 GLY A N 1
ATOM 775 C CA . GLY A 1 93 ? 10.447 -6.493 10.127 1.00 72.44 93 GLY A CA 1
ATOM 776 C C . GLY A 1 93 ? 10.856 -7.089 8.780 1.00 72.44 93 GLY A C 1
ATOM 777 O O . GLY A 1 93 ? 11.998 -7.516 8.639 1.00 72.44 93 GLY A O 1
ATOM 778 N N . GLY A 1 94 ? 9.947 -7.149 7.801 1.00 65.44 94 GLY A N 1
ATOM 779 C CA . GLY A 1 94 ? 10.252 -7.642 6.457 1.00 65.44 94 GLY A CA 1
ATOM 780 C C . GLY A 1 94 ? 11.404 -6.879 5.785 1.00 65.44 94 GLY A C 1
ATOM 781 O O . GLY A 1 94 ? 11.600 -5.685 6.023 1.00 65.44 94 GLY A O 1
ATOM 782 N N . TYR A 1 95 ? 12.160 -7.571 4.927 1.00 62.41 95 TYR A N 1
ATOM 783 C CA . TYR A 1 95 ? 13.273 -6.982 4.174 1.00 62.41 95 TYR A CA 1
ATOM 784 C C . TYR A 1 95 ? 12.768 -6.085 3.034 1.00 62.41 95 TYR A C 1
ATOM 786 O O . TYR A 1 95 ? 11.792 -6.434 2.363 1.00 62.41 95 TYR A O 1
ATOM 794 N N . GLU A 1 96 ? 13.436 -4.942 2.831 1.00 68.25 96 GLU A N 1
ATOM 795 C CA . GLU A 1 96 ? 13.212 -3.984 1.734 1.00 68.25 96 GLU A CA 1
ATOM 796 C C . GLU A 1 96 ? 11.718 -3.798 1.384 1.00 68.25 96 GLU A C 1
ATOM 798 O O . GLU A 1 96 ? 10.966 -3.249 2.191 1.00 68.25 96 GLU A O 1
ATOM 803 N N . LEU A 1 97 ? 11.264 -4.287 0.224 1.00 70.06 97 LEU A N 1
ATOM 804 C CA . LEU A 1 97 ? 9.922 -4.088 -0.347 1.00 70.06 97 LEU A CA 1
ATOM 805 C C . LEU A 1 97 ? 8.806 -4.923 0.313 1.00 70.06 97 LEU A C 1
ATOM 807 O O . LEU A 1 97 ? 7.692 -5.013 -0.217 1.00 70.06 97 LEU A O 1
ATOM 811 N N . ASN A 1 98 ? 9.081 -5.624 1.415 1.00 72.00 98 ASN A N 1
ATOM 812 C CA . ASN A 1 98 ? 8.096 -6.456 2.118 1.00 72.00 98 ASN A CA 1
ATOM 813 C C . ASN A 1 98 ? 7.560 -5.844 3.412 1.00 72.00 98 ASN A C 1
ATOM 815 O O . ASN A 1 98 ? 6.597 -6.379 3.958 1.00 72.00 98 ASN A O 1
ATOM 819 N N . ARG A 1 99 ? 8.127 -4.729 3.875 1.00 81.69 99 ARG A N 1
ATOM 820 C CA . ARG A 1 99 ? 7.714 -4.089 5.125 1.00 81.69 99 ARG A CA 1
ATOM 821 C C . ARG A 1 99 ? 6.436 -3.266 4.956 1.00 81.69 99 ARG A C 1
ATOM 823 O O . ARG A 1 99 ? 6.265 -2.579 3.955 1.00 81.69 99 ARG A O 1
ATOM 830 N N . VAL A 1 100 ? 5.570 -3.338 5.959 1.00 86.69 100 VAL A N 1
ATOM 831 C CA . VAL A 1 100 ? 4.343 -2.546 6.091 1.00 86.69 100 VAL A CA 1
ATOM 832 C C . VAL A 1 100 ? 4.603 -1.372 7.035 1.00 86.69 100 VAL A C 1
ATOM 834 O O . VAL A 1 100 ? 5.247 -1.533 8.075 1.00 86.69 100 VAL A O 1
ATOM 837 N N . THR A 1 101 ? 4.091 -0.201 6.674 1.00 87.44 101 THR A N 1
ATOM 838 C CA . THR A 1 101 ? 4.007 0.982 7.531 1.00 87.44 101 THR A CA 1
ATOM 839 C C . THR A 1 101 ? 2.655 0.968 8.241 1.00 87.44 101 THR A C 1
ATOM 841 O O . THR A 1 101 ? 1.611 0.968 7.585 1.00 87.44 101 THR A O 1
ATOM 844 N N . LEU A 1 102 ? 2.685 0.928 9.576 1.00 89.81 102 LEU A N 1
ATOM 845 C CA . LEU A 1 102 ? 1.502 0.992 10.432 1.00 89.81 102 LEU A CA 1
ATOM 846 C C . LEU A 1 102 ? 1.436 2.371 11.080 1.00 89.81 102 LEU A C 1
ATOM 848 O O . LEU A 1 102 ? 2.384 2.762 11.759 1.00 89.81 102 LEU A O 1
ATOM 852 N N . GLU A 1 103 ? 0.323 3.078 10.910 1.00 89.62 103 GLU A N 1
ATOM 853 C CA . GLU A 1 103 ? 0.118 4.389 11.534 1.00 89.62 103 GLU A CA 1
ATOM 854 C C . GLU A 1 103 ? -1.192 4.433 12.317 1.00 89.62 103 GLU A C 1
ATOM 856 O O . GLU A 1 103 ? -2.237 3.971 11.854 1.00 89.62 103 GLU A O 1
ATOM 861 N N . TYR A 1 104 ? -1.123 5.003 13.518 1.00 91.38 104 TYR A N 1
ATOM 862 C CA . TYR A 1 104 ? -2.274 5.203 14.388 1.00 91.38 104 TYR A CA 1
ATOM 863 C C . TYR A 1 104 ? -2.964 6.530 14.097 1.00 91.38 104 TYR A C 1
ATOM 865 O O . TYR A 1 104 ? -2.310 7.559 13.923 1.00 91.38 104 TYR A O 1
ATOM 873 N N . VAL A 1 105 ? -4.293 6.500 14.110 1.00 90.50 105 VAL A N 1
ATOM 874 C CA . VAL A 1 105 ? -5.149 7.672 13.961 1.00 90.50 105 VAL A CA 1
ATOM 875 C C . VAL A 1 105 ? -6.174 7.675 15.086 1.00 90.50 105 VAL A C 1
ATOM 877 O O . VAL A 1 105 ? -6.897 6.703 15.291 1.00 90.50 105 VAL A O 1
ATOM 880 N N . GLU A 1 106 ? -6.266 8.778 15.819 1.00 90.44 106 GLU A N 1
ATOM 881 C CA . GLU A 1 106 ? -7.276 8.908 16.865 1.00 90.44 106 GLU A CA 1
ATOM 882 C C . GLU A 1 106 ? -8.665 9.148 16.251 1.00 90.44 106 GLU A C 1
ATOM 884 O O . GLU A 1 106 ? -8.895 10.128 15.536 1.00 90.44 106 GLU A O 1
ATOM 889 N N . GLY A 1 107 ? -9.603 8.249 16.552 1.00 90.75 107 GLY A N 1
ATOM 890 C CA . GLY A 1 107 ? -11.012 8.340 16.167 1.00 90.75 107 GLY A CA 1
ATOM 891 C C . GLY A 1 107 ? -11.586 7.021 15.645 1.00 90.75 107 GLY A C 1
ATOM 892 O O . GLY A 1 107 ? -10.890 6.016 15.544 1.00 90.75 107 GLY A O 1
ATOM 893 N N . SER A 1 108 ? -12.885 7.002 15.336 1.00 90.50 108 SER A N 1
ATOM 894 C CA . SER A 1 108 ? -13.569 5.786 14.872 1.00 90.50 108 SER A CA 1
ATOM 895 C C . SER A 1 108 ? -13.673 5.735 13.349 1.00 90.50 108 SER A C 1
ATOM 897 O O . SER A 1 108 ? -13.922 6.747 12.697 1.00 90.50 108 SER A O 1
ATOM 899 N N . ALA A 1 109 ? -13.525 4.536 12.791 1.00 92.69 109 ALA A N 1
ATOM 900 C CA . ALA A 1 109 ? -13.791 4.235 11.389 1.00 92.69 109 ALA A CA 1
ATOM 901 C C . ALA A 1 109 ? -14.855 3.134 11.242 1.00 92.69 109 ALA A C 1
ATOM 903 O O . ALA A 1 109 ? -14.837 2.405 10.261 1.00 92.69 109 ALA A O 1
ATOM 904 N N . GLU A 1 110 ? -15.783 2.980 12.193 1.00 92.31 110 GLU A N 1
ATOM 905 C CA . GLU A 1 110 ? -16.771 1.885 12.162 1.00 92.31 110 GLU A CA 1
ATOM 906 C C . GLU A 1 110 ? -17.739 1.929 10.961 1.00 92.31 110 GLU A C 1
ATOM 908 O O . GLU A 1 110 ? -18.305 0.908 10.556 1.00 92.31 110 GLU A O 1
ATOM 913 N N . ASN A 1 111 ? -17.954 3.121 10.402 1.00 91.81 111 ASN A N 1
ATOM 914 C CA . ASN A 1 111 ? -18.911 3.398 9.342 1.00 91.81 111 ASN A CA 1
ATOM 915 C C . ASN A 1 111 ? -18.415 4.557 8.459 1.00 91.81 111 ASN A C 1
ATOM 917 O O . ASN A 1 111 ? -17.462 5.259 8.799 1.00 91.81 111 ASN A O 1
ATOM 921 N N . ILE A 1 112 ? -19.066 4.760 7.310 1.00 88.19 112 ILE A N 1
ATOM 922 C CA . ILE A 1 112 ? -18.609 5.740 6.317 1.00 88.19 112 ILE A CA 1
ATOM 923 C C . ILE A 1 112 ? -18.628 7.175 6.855 1.00 88.19 112 ILE A C 1
ATOM 925 O O . ILE A 1 112 ? -17.743 7.952 6.523 1.00 88.19 112 ILE A O 1
ATOM 929 N N . GLU A 1 113 ? -19.590 7.529 7.708 1.00 90.00 113 GLU A N 1
ATOM 930 C CA . GLU A 1 113 ? -19.672 8.867 8.297 1.00 90.00 113 GLU A CA 1
ATOM 931 C C . GLU A 1 113 ? -18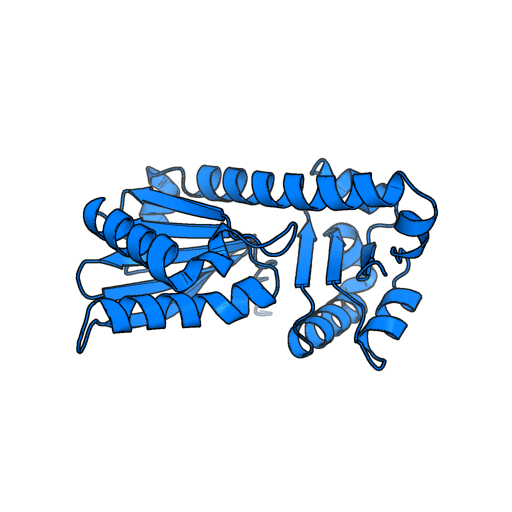.503 9.115 9.259 1.00 90.00 113 GLU A C 1
ATOM 933 O O . GLU A 1 113 ? -17.881 10.176 9.224 1.00 90.00 113 GLU A O 1
ATOM 938 N N . ALA A 1 114 ? -18.149 8.110 10.063 1.00 91.50 114 ALA A N 1
ATOM 939 C CA . ALA A 1 114 ? -16.997 8.149 10.956 1.00 91.50 114 ALA A CA 1
ATOM 940 C C . ALA A 1 114 ? -15.676 8.261 10.170 1.00 91.50 114 ALA A C 1
ATOM 942 O O . ALA A 1 114 ? -14.825 9.086 10.497 1.00 91.50 114 ALA A O 1
ATOM 943 N N . VAL A 1 115 ? -15.550 7.524 9.060 1.00 89.62 115 VAL A N 1
ATOM 944 C CA . VAL A 1 115 ? -14.410 7.636 8.135 1.00 89.62 115 VAL A CA 1
ATOM 945 C C . VAL A 1 115 ? -14.314 9.037 7.526 1.00 89.62 115 VAL A C 1
ATOM 947 O O . VAL A 1 115 ? -13.229 9.611 7.497 1.00 89.62 115 VAL A O 1
ATOM 950 N N . MET A 1 116 ? -15.425 9.623 7.072 1.00 85.88 116 MET A N 1
ATOM 951 C CA . MET A 1 116 ? -15.419 10.989 6.530 1.00 85.88 116 MET A CA 1
ATOM 952 C C . MET A 1 116 ? -15.010 12.013 7.596 1.00 85.88 116 MET A C 1
ATOM 954 O O . MET A 1 116 ? -14.156 12.858 7.337 1.00 85.88 116 MET A O 1
ATOM 958 N N . LYS A 1 117 ? -15.517 11.873 8.826 1.00 87.94 117 LYS A N 1
ATOM 959 C CA . LYS A 1 117 ? -15.099 12.700 9.969 1.00 87.94 117 LYS A CA 1
ATOM 960 C C . LYS A 1 117 ? -13.607 12.561 10.269 1.00 87.94 117 LYS A C 1
ATOM 962 O O . LYS A 1 117 ? -12.962 13.556 10.584 1.00 87.94 117 LYS A O 1
ATOM 967 N N . LEU A 1 118 ? -13.036 11.360 10.159 1.00 87.50 118 LEU A N 1
ATOM 968 C CA . LEU A 1 118 ? -11.592 11.156 10.300 1.00 87.50 118 LEU A CA 1
ATOM 969 C C . LEU A 1 118 ? -10.809 11.903 9.218 1.00 87.50 118 LEU A C 1
ATOM 971 O O . LEU A 1 118 ? -9.835 12.579 9.548 1.00 87.50 118 LEU A O 1
ATOM 975 N N . ILE A 1 119 ? -11.240 11.833 7.956 1.00 81.81 119 ILE A N 1
ATOM 976 C CA . ILE A 1 119 ? -10.610 12.572 6.848 1.00 81.81 119 ILE A CA 1
ATOM 977 C C . ILE A 1 119 ? -10.585 14.072 7.135 1.00 81.81 119 ILE A C 1
ATOM 979 O O . ILE A 1 119 ? -9.540 14.701 6.988 1.00 81.81 119 ILE A O 1
ATOM 983 N N . GLU A 1 120 ? -11.708 14.618 7.596 1.00 77.56 120 GLU A N 1
ATOM 984 C CA . GLU A 1 120 ? -11.866 16.047 7.872 1.00 77.56 120 GLU A CA 1
ATOM 985 C C . GLU A 1 120 ? -11.104 16.510 9.124 1.00 77.56 120 GLU A C 1
ATOM 987 O O . GLU A 1 120 ? -10.489 17.575 9.116 1.00 77.56 120 GLU A O 1
ATOM 992 N N . LYS A 1 121 ? -11.134 15.723 10.209 1.00 71.44 121 LYS A N 1
ATOM 993 C CA . LYS A 1 121 ? -10.687 16.154 11.545 1.00 71.44 121 LYS A CA 1
ATOM 994 C C . LYS A 1 121 ? -9.249 15.766 11.881 1.00 71.44 121 LYS A C 1
ATOM 996 O O . LYS A 1 121 ? -8.542 16.535 12.523 1.00 71.44 121 LYS A O 1
ATOM 1001 N N . SER A 1 122 ? -8.832 14.557 11.511 1.00 60.72 122 SER A N 1
ATOM 1002 C CA . SER A 1 122 ? -7.609 13.938 12.051 1.00 60.72 122 SER A CA 1
ATOM 1003 C C . SER A 1 122 ? -6.376 14.141 11.174 1.00 60.72 122 SER A C 1
ATOM 1005 O O . SER A 1 122 ? -5.296 13.658 11.497 1.00 60.72 122 SER A O 1
ATOM 1007 N N . GLY A 1 123 ? -6.520 14.837 10.042 1.00 62.47 123 GLY A N 1
ATOM 1008 C CA . GLY A 1 123 ? -5.447 14.902 9.059 1.00 62.47 123 GLY A CA 1
ATOM 1009 C C . GLY A 1 123 ? -5.143 13.534 8.450 1.00 62.47 123 GLY A C 1
ATOM 1010 O O . GLY A 1 123 ? -4.045 13.358 7.939 1.00 62.47 123 GLY A O 1
ATOM 1011 N N . LEU A 1 124 ? -6.103 12.595 8.447 1.00 70.38 124 LEU A N 1
ATOM 1012 C CA . LEU A 1 124 ? -5.958 11.264 7.846 1.00 70.38 124 LEU A CA 1
ATOM 1013 C C . LEU A 1 124 ? -5.404 11.347 6.420 1.00 70.38 124 LEU A C 1
ATOM 1015 O O . LEU A 1 124 ? -4.607 10.510 6.027 1.00 70.38 124 LEU A O 1
ATOM 1019 N N . GLN A 1 125 ? -5.773 12.376 5.652 1.00 71.94 125 GLN A N 1
ATOM 1020 C CA . GLN A 1 125 ? -5.194 12.611 4.331 1.00 71.94 125 GLN A CA 1
ATOM 1021 C C . GLN A 1 125 ? -3.682 12.892 4.389 1.00 71.94 125 GLN A C 1
ATOM 1023 O O . GLN A 1 125 ? -2.932 12.320 3.608 1.00 71.94 125 GLN A O 1
ATOM 1028 N N . ARG A 1 126 ? -3.214 13.692 5.355 1.00 70.81 126 ARG A N 1
ATOM 1029 C CA . ARG A 1 126 ? -1.779 13.923 5.598 1.00 70.81 126 ARG A CA 1
ATOM 1030 C C . ARG A 1 126 ? -1.074 12.656 6.072 1.00 70.81 126 ARG A C 1
ATOM 1032 O O . ARG A 1 126 ? 0.038 12.407 5.636 1.00 70.81 126 ARG A O 1
ATOM 1039 N N . THR A 1 127 ? -1.721 11.862 6.921 1.00 68.50 127 THR A N 1
ATOM 1040 C CA . THR A 1 127 ? -1.238 10.554 7.391 1.00 68.50 127 THR A CA 1
ATOM 1041 C C . THR A 1 127 ? -1.088 9.578 6.216 1.00 68.50 127 THR A C 1
ATOM 1043 O O . THR A 1 127 ? -0.013 9.036 5.992 1.00 68.50 127 THR A O 1
ATOM 1046 N N . ILE A 1 128 ? -2.110 9.459 5.356 1.00 72.50 128 ILE A N 1
ATOM 1047 C CA . ILE A 1 128 ? -2.048 8.692 4.099 1.00 72.50 128 ILE A CA 1
ATOM 1048 C C . ILE A 1 128 ? -0.889 9.186 3.226 1.00 72.50 128 ILE A C 1
ATOM 1050 O O . ILE A 1 128 ? -0.098 8.380 2.741 1.00 72.50 128 ILE A O 1
ATOM 1054 N N . GLU A 1 129 ? -0.777 10.499 3.017 1.00 73.25 129 GLU A N 1
ATOM 1055 C CA . GLU A 1 129 ? 0.287 11.092 2.206 1.00 73.25 129 GLU A CA 1
ATOM 1056 C C . GLU A 1 129 ? 1.677 10.840 2.802 1.00 73.25 129 GLU A C 1
ATOM 1058 O O . GLU A 1 129 ? 2.611 10.540 2.061 1.00 73.25 129 GLU A O 1
ATOM 1063 N N . GLN A 1 130 ? 1.836 10.945 4.120 1.00 74.56 130 GLN A N 1
ATOM 1064 C CA . GLN A 1 130 ? 3.099 10.703 4.810 1.00 74.56 13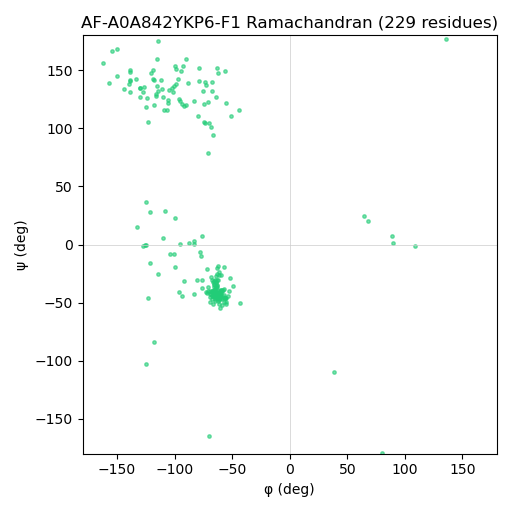0 GLN A CA 1
ATOM 1065 C C . GLN A 1 130 ? 3.502 9.232 4.710 1.00 74.56 130 GLN A C 1
ATOM 1067 O O . GLN A 1 130 ? 4.600 8.943 4.230 1.00 74.56 130 GLN A O 1
ATOM 1072 N N . ALA A 1 131 ? 2.605 8.312 5.059 1.00 68.94 131 ALA A N 1
ATOM 1073 C CA . ALA A 1 131 ? 2.859 6.882 4.973 1.00 68.94 131 ALA A CA 1
ATOM 1074 C C . ALA A 1 131 ? 3.162 6.442 3.533 1.00 68.94 131 ALA A C 1
ATOM 1076 O O . ALA A 1 131 ? 4.087 5.666 3.287 1.00 68.94 131 ALA A O 1
ATOM 1077 N N . SER A 1 132 ? 2.420 6.981 2.561 1.00 71.62 132 SER A N 1
ATOM 1078 C CA . SER A 1 132 ? 2.645 6.727 1.137 1.00 71.62 132 SER A CA 1
ATOM 1079 C C . SER A 1 132 ? 3.988 7.293 0.656 1.00 71.62 132 SER A C 1
ATOM 1081 O O . SER A 1 132 ? 4.678 6.655 -0.143 1.00 71.62 132 SER A O 1
ATOM 1083 N N . ARG A 1 133 ? 4.421 8.454 1.170 1.00 74.56 133 ARG A N 1
ATOM 1084 C CA . ARG A 1 133 ? 5.764 9.004 0.906 1.00 74.56 133 ARG A CA 1
ATOM 1085 C C . ARG A 1 133 ? 6.865 8.131 1.496 1.00 74.56 133 ARG A C 1
ATOM 1087 O O . ARG A 1 133 ? 7.908 7.998 0.863 1.00 74.56 133 ARG A O 1
ATOM 1094 N N . GLU A 1 134 ? 6.679 7.569 2.686 1.00 76.38 134 GLU A N 1
ATOM 1095 C CA . GLU A 1 134 ? 7.662 6.663 3.290 1.00 76.38 134 GLU A CA 1
ATOM 1096 C C . GLU A 1 134 ? 7.815 5.374 2.480 1.00 76.38 134 GLU A C 1
ATOM 1098 O O . GLU A 1 134 ? 8.942 4.955 2.204 1.00 76.38 134 GLU A O 1
ATOM 1103 N N . ASP A 1 135 ? 6.700 4.795 2.031 1.00 75.06 135 ASP A N 1
ATOM 1104 C CA . ASP A 1 135 ? 6.714 3.649 1.121 1.00 75.06 135 ASP A CA 1
ATOM 1105 C C . ASP A 1 135 ? 7.403 4.000 -0.209 1.00 75.06 135 ASP A C 1
ATOM 1107 O O . ASP A 1 135 ? 8.357 3.340 -0.621 1.00 75.06 135 ASP A O 1
ATOM 1111 N N . SER A 1 136 ? 7.035 5.133 -0.815 1.00 79.75 136 SER A N 1
ATOM 1112 C CA . SER A 1 136 ? 7.653 5.629 -2.053 1.00 79.75 136 SER A CA 1
ATOM 1113 C C . SER A 1 136 ? 9.168 5.826 -1.915 1.00 79.75 136 SER A C 1
ATOM 1115 O O . SER A 1 136 ? 9.931 5.430 -2.794 1.00 79.75 136 SER A O 1
ATOM 1117 N N . LYS A 1 137 ? 9.632 6.410 -0.800 1.00 83.31 137 LYS A N 1
ATOM 1118 C CA . LYS A 1 137 ? 11.066 6.598 -0.514 1.00 83.31 137 LYS A CA 1
ATOM 1119 C C . LYS A 1 137 ? 11.805 5.270 -0.429 1.00 83.31 137 LYS A C 1
ATOM 1121 O O . LYS A 1 137 ? 12.920 5.161 -0.931 1.00 83.31 137 LYS A O 1
ATOM 1126 N N . ARG A 1 138 ? 11.198 4.270 0.207 1.00 84.19 138 ARG A N 1
ATOM 1127 C CA . ARG A 1 138 ? 11.776 2.933 0.343 1.00 84.19 138 ARG A CA 1
ATOM 1128 C C . ARG A 1 138 ? 11.916 2.259 -1.016 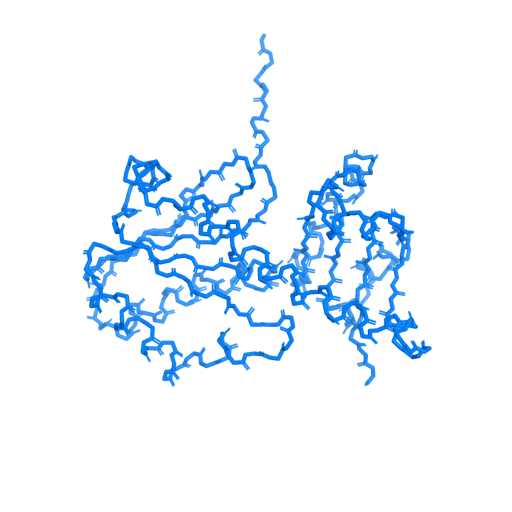1.00 84.19 138 ARG A C 1
ATOM 1130 O O . ARG A 1 138 ? 12.995 1.769 -1.333 1.00 84.19 138 ARG A O 1
ATOM 1137 N N . VAL A 1 139 ? 10.853 2.281 -1.821 1.00 85.75 139 VAL A N 1
ATOM 1138 C CA . VAL A 1 139 ? 10.879 1.722 -3.175 1.00 85.75 139 VAL A CA 1
ATOM 1139 C C . VAL A 1 139 ? 11.921 2.435 -4.040 1.00 85.75 139 VAL A C 1
ATOM 1141 O O . VAL A 1 139 ? 12.710 1.781 -4.718 1.00 85.75 139 VAL A O 1
ATOM 1144 N N . MET A 1 140 ? 11.988 3.766 -3.957 1.00 86.38 140 MET A N 1
ATOM 1145 C CA . MET A 1 140 ? 12.999 4.554 -4.661 1.00 86.38 140 MET A CA 1
ATOM 1146 C C . MET A 1 140 ? 14.420 4.195 -4.220 1.00 86.38 140 MET A C 1
ATOM 1148 O O . MET A 1 140 ? 15.296 4.037 -5.059 1.00 86.38 140 MET A O 1
ATOM 1152 N N . GLY A 1 141 ? 14.653 4.004 -2.919 1.00 86.31 141 GLY A N 1
ATOM 1153 C CA . GLY A 1 141 ? 15.958 3.585 -2.408 1.00 86.31 141 GLY A CA 1
ATOM 1154 C C . GLY A 1 141 ? 16.426 2.250 -2.994 1.00 86.31 141 GLY A C 1
ATOM 1155 O O . GLY A 1 141 ? 17.594 2.116 -3.349 1.00 86.31 141 GLY A O 1
ATOM 1156 N N . VAL A 1 142 ? 15.514 1.282 -3.148 1.00 87.94 142 VAL A N 1
ATOM 1157 C CA . VAL A 1 142 ? 15.814 -0.009 -3.793 1.00 87.94 142 VAL A CA 1
ATOM 1158 C C . VAL A 1 142 ? 16.115 0.176 -5.281 1.00 87.94 142 VAL A C 1
ATOM 1160 O O . VAL A 1 142 ? 17.082 -0.399 -5.781 1.00 87.94 142 VAL A O 1
ATOM 1163 N N . LEU A 1 143 ? 15.333 1.004 -5.980 1.00 89.12 143 LEU A N 1
ATOM 1164 C CA . LEU A 1 143 ? 15.554 1.304 -7.394 1.00 89.12 143 LEU A CA 1
ATOM 1165 C C . LEU A 1 143 ? 16.917 1.971 -7.631 1.00 89.12 143 LEU A C 1
ATOM 1167 O O . LEU A 1 143 ? 17.687 1.496 -8.460 1.00 89.12 143 LEU A O 1
ATOM 1171 N N . GLU A 1 144 ? 17.245 3.030 -6.889 1.00 89.81 144 GLU A N 1
ATOM 1172 C CA . GLU A 1 144 ? 18.519 3.747 -7.046 1.00 89.81 144 GLU A CA 1
ATOM 1173 C C . GLU A 1 144 ? 19.721 2.850 -6.720 1.00 89.81 144 GLU A C 1
ATOM 1175 O O . GLU A 1 144 ? 20.733 2.893 -7.416 1.00 89.81 144 GLU A O 1
ATOM 1180 N N . LYS A 1 145 ? 19.600 1.969 -5.717 1.00 89.50 145 LYS A N 1
ATOM 1181 C CA . LYS A 1 145 ? 20.636 0.974 -5.401 1.00 89.50 145 LYS A CA 1
ATOM 1182 C C . LYS A 1 145 ? 20.897 0.029 -6.578 1.00 89.50 145 LYS A C 1
ATOM 1184 O O . LYS A 1 145 ? 22.052 -0.282 -6.844 1.00 89.50 145 LYS A O 1
ATOM 1189 N N . ARG A 1 146 ? 19.851 -0.404 -7.291 1.00 89.06 146 ARG A N 1
ATOM 1190 C CA . ARG A 1 146 ? 19.977 -1.271 -8.477 1.00 89.06 146 ARG A CA 1
ATOM 1191 C C . ARG A 1 146 ? 20.533 -0.532 -9.684 1.00 89.06 146 ARG A C 1
ATOM 1193 O O . ARG A 1 146 ? 21.385 -1.064 -10.375 1.00 89.06 146 ARG A O 1
ATOM 1200 N N . LEU A 1 147 ? 20.104 0.707 -9.906 1.00 88.25 147 LEU A N 1
ATOM 1201 C CA . LEU A 1 147 ? 20.655 1.553 -10.967 1.00 88.25 147 LEU A CA 1
ATOM 1202 C C . LEU A 1 147 ? 22.145 1.876 -10.751 1.00 88.25 147 LEU A C 1
ATOM 1204 O O . LEU A 1 147 ? 22.835 2.238 -11.699 1.00 88.25 147 LEU A O 1
ATOM 1208 N N . GLY A 1 148 ? 22.640 1.752 -9.516 1.00 87.50 148 GLY A N 1
ATOM 1209 C CA . GLY A 1 148 ? 24.030 2.010 -9.149 1.00 87.50 148 GLY A CA 1
ATOM 1210 C C . GLY A 1 148 ? 25.034 0.905 -9.499 1.00 87.50 148 GLY A C 1
ATOM 1211 O O . GLY A 1 148 ? 26.228 1.134 -9.305 1.00 87.50 148 GLY A O 1
ATOM 1212 N N . SER A 1 149 ? 24.608 -0.266 -9.994 1.00 89.62 149 SER A N 1
ATOM 1213 C CA . SER A 1 149 ? 25.525 -1.336 -10.424 1.00 89.62 149 SER A CA 1
ATOM 1214 C C . SER A 1 149 ? 25.073 -2.020 -11.722 1.00 89.62 149 SER A C 1
ATOM 1216 O O . SER A 1 149 ? 23.870 -2.107 -11.970 1.00 89.62 149 SER A O 1
ATOM 1218 N N . PRO A 1 150 ? 26.002 -2.541 -12.549 1.00 86.50 150 PRO A N 1
ATOM 1219 C CA . PRO A 1 150 ? 25.651 -3.276 -13.768 1.00 86.50 150 PRO A CA 1
ATOM 1220 C C . PRO A 1 150 ? 24.703 -4.455 -13.506 1.00 86.50 150 PRO A C 1
ATOM 1222 O O . PRO A 1 150 ? 23.665 -4.568 -14.150 1.00 86.50 150 PRO A O 1
ATOM 1225 N N . GLU A 1 151 ? 24.987 -5.265 -12.484 1.00 86.12 151 GLU A N 1
ATOM 1226 C CA . GLU A 1 151 ? 24.165 -6.426 -12.120 1.00 86.12 151 GLU A CA 1
ATOM 1227 C C . GLU A 1 151 ? 22.775 -6.006 -11.619 1.00 86.12 151 GLU A C 1
ATOM 1229 O O . GLU A 1 151 ? 21.783 -6.716 -11.791 1.00 86.12 151 GLU A O 1
ATOM 1234 N N . GLY A 1 152 ? 22.692 -4.835 -10.983 1.00 85.25 152 GLY A N 1
ATOM 1235 C CA . GLY A 1 152 ? 21.436 -4.254 -10.543 1.00 85.25 152 GLY A CA 1
ATOM 1236 C C . GLY A 1 152 ? 20.598 -3.765 -11.722 1.00 85.25 152 GLY A C 1
ATOM 1237 O O . GLY A 1 152 ? 19.390 -4.005 -11.727 1.00 85.25 152 GLY A O 1
ATOM 1238 N N . ILE A 1 153 ? 21.215 -3.154 -12.736 1.00 87.12 153 ILE A N 1
ATOM 1239 C CA . ILE A 1 153 ? 20.545 -2.728 -13.974 1.00 87.12 153 ILE A CA 1
ATOM 1240 C C . ILE A 1 153 ? 20.002 -3.938 -14.739 1.00 87.12 153 ILE A C 1
ATOM 1242 O O . ILE A 1 153 ? 18.852 -3.898 -15.169 1.00 87.12 153 ILE A O 1
ATOM 1246 N N . ASP A 1 154 ? 20.758 -5.036 -14.820 1.00 87.75 154 ASP A N 1
ATOM 1247 C CA . ASP A 1 154 ? 20.315 -6.282 -15.467 1.00 87.75 154 ASP A CA 1
ATOM 1248 C C . ASP A 1 154 ? 19.084 -6.911 -14.779 1.00 87.75 154 ASP A C 1
ATOM 1250 O O . ASP A 1 154 ? 18.358 -7.714 -15.370 1.00 87.75 154 ASP A O 1
ATOM 1254 N N . SER A 1 155 ? 18.805 -6.529 -13.527 1.00 88.81 155 SER A N 1
ATOM 1255 C CA . SER A 1 155 ? 17.597 -6.932 -12.796 1.00 88.81 155 SER A CA 1
ATOM 1256 C C . SER A 1 155 ? 16.358 -6.076 -13.105 1.00 88.81 155 SER A C 1
ATOM 1258 O O . SER A 1 155 ? 15.296 -6.310 -12.514 1.00 88.81 155 SER A O 1
ATOM 1260 N N . LEU A 1 156 ? 16.467 -5.075 -13.987 1.00 91.50 156 LEU A N 1
ATOM 1261 C CA . LEU A 1 156 ? 15.401 -4.125 -14.306 1.00 91.50 156 LEU A CA 1
ATOM 1262 C C . LEU A 1 156 ? 14.872 -4.314 -15.732 1.00 91.50 156 LEU A C 1
ATOM 1264 O O . LEU A 1 156 ? 15.637 -4.530 -16.665 1.00 91.50 156 LEU A O 1
ATOM 1268 N N . LEU A 1 157 ? 13.554 -4.174 -15.910 1.00 91.69 157 LEU A N 1
ATOM 1269 C CA . LEU A 1 157 ? 12.921 -4.068 -17.235 1.00 91.69 157 LEU A CA 1
ATOM 1270 C C . LEU A 1 157 ? 12.217 -2.719 -17.353 1.00 91.69 157 LEU A C 1
ATOM 1272 O O . LEU A 1 157 ? 11.592 -2.268 -16.390 1.00 91.69 157 LEU A O 1
ATOM 1276 N N . PHE A 1 158 ? 12.269 -2.106 -18.532 1.00 92.38 158 PHE A N 1
ATOM 1277 C CA . PHE A 1 158 ? 11.751 -0.748 -18.750 1.00 92.38 158 PHE A CA 1
ATOM 1278 C C . PHE A 1 158 ? 10.658 -0.683 -19.820 1.00 92.38 158 PHE A C 1
ATOM 1280 O O . PHE A 1 158 ? 9.910 0.292 -19.884 1.00 92.38 158 PHE A O 1
ATOM 1287 N N . SER A 1 159 ? 10.516 -1.720 -20.654 1.00 90.94 159 SER A N 1
ATOM 1288 C CA . SER A 1 159 ? 9.483 -1.747 -21.688 1.00 90.94 159 SER A CA 1
ATOM 1289 C C . SER A 1 159 ? 8.250 -2.552 -21.277 1.00 90.94 159 SER A C 1
ATOM 1291 O O . SER A 1 159 ? 8.301 -3.520 -20.513 1.00 90.94 159 SER A O 1
ATOM 1293 N N . LEU A 1 160 ? 7.103 -2.158 -21.835 1.00 92.12 160 LEU A N 1
ATOM 1294 C CA . LEU A 1 160 ? 5.848 -2.878 -21.638 1.00 92.12 160 LEU A CA 1
ATOM 1295 C C . LEU A 1 160 ? 5.886 -4.275 -22.262 1.00 92.12 160 LEU A C 1
ATOM 1297 O O . LEU A 1 160 ? 5.287 -5.188 -21.706 1.00 92.12 160 LEU A O 1
ATOM 1301 N N . ASP A 1 161 ? 6.586 -4.445 -23.383 1.00 91.69 161 ASP A N 1
ATOM 1302 C CA . ASP A 1 161 ? 6.676 -5.730 -24.078 1.00 91.69 161 ASP A CA 1
ATOM 1303 C C . ASP A 1 161 ? 7.503 -6.746 -23.270 1.00 91.69 161 ASP A C 1
ATOM 1305 O O . ASP A 1 161 ? 7.051 -7.874 -23.069 1.00 91.69 161 ASP A O 1
ATOM 1309 N N . GLU A 1 162 ? 8.658 -6.340 -22.724 1.00 90.00 162 GLU A N 1
ATOM 1310 C CA . GLU A 1 162 ? 9.480 -7.187 -21.842 1.00 90.00 162 GLU A CA 1
ATOM 1311 C C . GLU A 1 162 ? 8.721 -7.574 -20.573 1.00 90.00 162 GLU A C 1
ATOM 1313 O O . GLU A 1 162 ? 8.706 -8.742 -20.176 1.00 90.00 162 GLU A O 1
ATOM 1318 N N . LEU A 1 163 ? 8.052 -6.602 -19.947 1.00 90.38 163 LEU A N 1
ATOM 1319 C CA . LEU A 1 163 ? 7.294 -6.849 -18.730 1.00 90.38 163 LEU A CA 1
ATOM 1320 C C . LEU A 1 163 ? 6.073 -7.743 -18.990 1.00 90.38 163 LEU A C 1
ATOM 1322 O O . LEU A 1 163 ? 5.787 -8.625 -18.183 1.00 90.38 163 LEU A O 1
ATOM 1326 N N . GLU A 1 164 ? 5.356 -7.564 -20.101 1.00 91.81 164 GLU A N 1
ATOM 1327 C CA . GLU A 1 164 ? 4.260 -8.459 -20.484 1.00 91.81 164 GLU A CA 1
ATOM 1328 C C . GLU A 1 164 ? 4.758 -9.882 -20.737 1.00 91.81 164 GLU A C 1
ATOM 1330 O O . GLU A 1 164 ? 4.150 -10.827 -20.235 1.00 91.81 164 GLU A O 1
ATOM 1335 N N . ALA A 1 165 ? 5.878 -10.054 -21.445 1.00 89.69 165 ALA A N 1
ATOM 1336 C CA . ALA A 1 165 ? 6.479 -11.368 -21.656 1.00 89.69 165 ALA A CA 1
ATOM 1337 C C . ALA A 1 165 ? 6.843 -12.041 -20.319 1.00 89.69 165 ALA A C 1
ATOM 1339 O O . ALA A 1 165 ? 6.486 -13.200 -20.087 1.00 89.69 165 ALA A O 1
ATOM 1340 N N . ALA A 1 166 ? 7.467 -11.293 -19.406 1.00 88.06 166 ALA A N 1
ATOM 1341 C CA . ALA A 1 166 ? 7.862 -11.788 -18.093 1.00 88.06 166 ALA A CA 1
ATOM 1342 C C . ALA A 1 166 ? 6.656 -12.099 -17.179 1.00 88.06 166 ALA A C 1
ATOM 1344 O O . ALA A 1 166 ? 6.649 -13.117 -16.484 1.00 88.06 166 ALA A O 1
ATOM 1345 N N . VAL A 1 167 ? 5.608 -11.264 -17.184 1.00 87.31 167 VAL A N 1
ATOM 1346 C CA . VAL A 1 167 ? 4.399 -11.466 -16.362 1.00 87.31 167 VAL A CA 1
ATOM 1347 C C . VAL A 1 167 ? 3.499 -12.553 -16.933 1.00 87.31 167 VAL A C 1
ATOM 1349 O O . VAL A 1 167 ? 2.894 -13.293 -16.158 1.00 87.31 167 VAL A O 1
ATOM 1352 N N . TYR A 1 168 ? 3.360 -12.673 -18.254 1.00 88.81 168 TYR A N 1
ATOM 1353 C CA . TYR A 1 168 ? 2.472 -13.661 -18.874 1.00 88.81 168 TYR A CA 1
ATOM 1354 C C . TYR A 1 168 ? 3.104 -15.057 -18.944 1.00 88.81 168 TYR A C 1
ATOM 1356 O O . TYR A 1 168 ? 2.368 -16.033 -18.795 1.00 88.81 168 TYR A O 1
ATOM 1364 N N . GLY A 1 169 ? 4.433 -15.156 -19.064 1.00 82.44 169 GLY A N 1
ATOM 1365 C CA . GLY A 1 169 ? 5.184 -16.417 -19.026 1.00 82.44 169 GLY A CA 1
ATOM 1366 C C . GLY A 1 169 ? 5.235 -17.094 -17.646 1.00 82.44 169 GLY 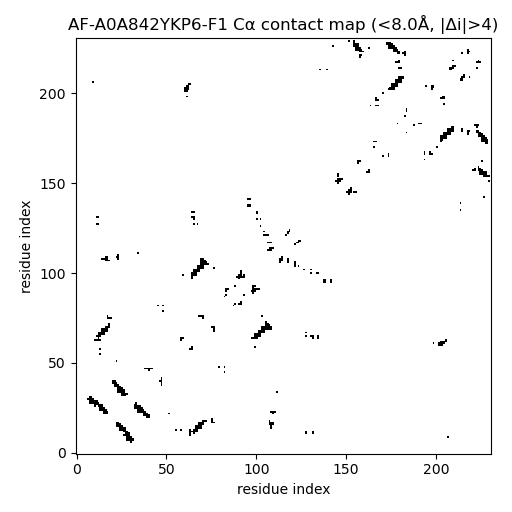A C 1
ATOM 1367 O O . GLY A 1 169 ? 4.466 -16.770 -16.734 1.00 82.44 169 GLY A O 1
ATOM 1368 N N . GLU A 1 170 ? 6.148 -18.053 -17.465 1.00 67.19 170 GLU A N 1
ATOM 1369 C CA . GLU A 1 170 ? 6.401 -18.717 -16.174 1.00 67.19 170 GLU A CA 1
ATOM 1370 C C . GLU A 1 170 ? 7.100 -17.755 -15.198 1.00 67.19 170 GLU A C 1
ATOM 1372 O O . GLU A 1 170 ? 8.315 -17.742 -15.012 1.00 67.19 170 GLU A O 1
ATOM 1377 N N . ALA A 1 171 ? 6.302 -16.872 -14.604 1.00 63.00 171 ALA A N 1
ATOM 1378 C CA . ALA A 1 171 ? 6.771 -15.822 -13.719 1.00 63.00 171 ALA A CA 1
ATOM 1379 C C . ALA A 1 171 ? 7.279 -16.413 -12.395 1.00 63.00 171 ALA A C 1
ATOM 1381 O O . ALA A 1 171 ? 6.488 -16.777 -11.527 1.00 63.00 171 ALA A O 1
ATOM 1382 N N . SER A 1 172 ? 8.599 -16.466 -12.222 1.00 60.16 172 SER A N 1
ATOM 1383 C CA . SER A 1 172 ? 9.226 -16.807 -10.933 1.00 60.16 172 SER A CA 1
ATOM 1384 C C . SER A 1 172 ? 10.235 -15.769 -10.437 1.00 60.16 172 SER A C 1
ATOM 1386 O O . SER A 1 172 ? 10.782 -15.924 -9.348 1.00 60.16 172 SER A O 1
ATOM 1388 N N . ARG A 1 173 ? 10.469 -14.684 -11.189 1.00 78.31 173 ARG A N 1
ATOM 1389 C CA . ARG A 1 173 ? 11.515 -13.704 -10.850 1.00 78.31 173 ARG A CA 1
ATOM 1390 C C . ARG A 1 173 ? 11.050 -12.263 -10.726 1.00 78.31 173 ARG A C 1
ATOM 1392 O O . ARG A 1 173 ? 11.880 -11.428 -10.420 1.00 78.31 173 ARG A O 1
ATOM 1399 N N . ILE A 1 174 ? 9.775 -11.937 -10.928 1.00 86.31 174 ILE A N 1
ATOM 1400 C CA . ILE A 1 174 ? 9.316 -10.548 -10.777 1.00 86.31 174 ILE A CA 1
ATOM 1401 C C . ILE A 1 174 ? 9.029 -10.262 -9.308 1.00 86.31 174 ILE A C 1
ATOM 1403 O O . ILE A 1 174 ? 8.199 -10.926 -8.690 1.00 86.31 174 ILE A O 1
ATOM 1407 N N . GLU A 1 175 ? 9.690 -9.242 -8.772 1.00 84.56 17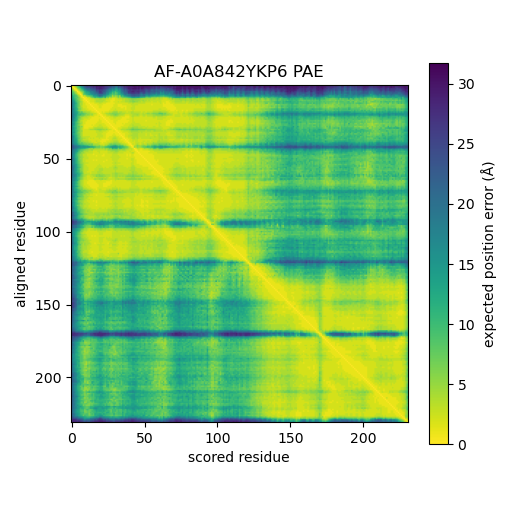5 GLU A N 1
ATOM 1408 C CA . GLU A 1 175 ? 9.495 -8.795 -7.399 1.00 84.56 175 GLU A CA 1
ATOM 1409 C C . GLU A 1 175 ? 8.459 -7.673 -7.314 1.00 84.56 175 GLU A C 1
ATOM 1411 O O . GLU A 1 175 ? 7.603 -7.670 -6.422 1.00 84.56 175 GLU A O 1
ATOM 1416 N N . TYR A 1 176 ? 8.558 -6.699 -8.223 1.00 88.56 176 TYR A N 1
ATOM 1417 C CA . TYR A 1 176 ? 7.824 -5.447 -8.106 1.00 88.56 176 TYR A CA 1
ATOM 1418 C C . TYR A 1 176 ? 7.633 -4.758 -9.460 1.00 88.56 176 TYR A C 1
ATOM 1420 O O . TYR A 1 176 ? 8.560 -4.680 -10.262 1.00 88.56 176 TYR A O 1
ATOM 1428 N N . VAL A 1 177 ? 6.446 -4.202 -9.693 1.00 91.44 177 VAL A N 1
ATOM 1429 C CA . VAL A 1 177 ? 6.126 -3.386 -10.871 1.00 91.44 177 VAL A CA 1
ATOM 1430 C C . VAL A 1 177 ? 5.788 -1.959 -10.446 1.00 91.44 177 VAL A C 1
ATOM 1432 O O . VAL A 1 177 ? 4.937 -1.734 -9.588 1.00 91.44 177 VAL A O 1
ATOM 1435 N N . LEU A 1 178 ? 6.434 -0.987 -11.079 1.00 91.88 178 LEU A N 1
ATOM 1436 C CA . LEU A 1 178 ? 6.193 0.440 -10.923 1.00 91.88 178 LEU A CA 1
ATOM 1437 C C . LEU A 1 178 ? 5.652 1.027 -12.211 1.00 91.88 178 LEU A C 1
ATOM 1439 O O . LEU A 1 178 ? 6.222 0.815 -13.276 1.00 91.88 178 LEU A O 1
ATOM 1443 N N . LEU A 1 179 ? 4.583 1.808 -12.108 1.00 93.00 179 LEU A N 1
ATOM 1444 C CA . LEU A 1 179 ? 4.001 2.495 -13.254 1.00 93.00 179 LEU A CA 1
ATOM 1445 C C . LEU A 1 179 ? 3.556 3.910 -12.899 1.00 93.00 179 LEU A C 1
ATOM 1447 O O . LEU A 1 179 ? 2.953 4.140 -11.849 1.00 93.00 179 LEU A O 1
ATOM 1451 N N . SER A 1 180 ? 3.813 4.860 -13.794 1.00 92.88 180 SER A N 1
ATOM 1452 C CA . SER A 1 180 ? 3.252 6.199 -13.663 1.00 92.88 180 SER A CA 1
ATOM 1453 C C . SER A 1 180 ? 1.789 6.225 -14.114 1.00 92.88 180 SER A C 1
ATOM 1455 O O . SER A 1 180 ? 1.338 5.444 -14.959 1.00 92.88 180 SER A O 1
ATOM 1457 N N . THR A 1 181 ? 1.021 7.140 -13.533 1.00 90.38 181 THR A N 1
ATOM 1458 C CA . THR A 1 181 ? -0.374 7.400 -13.924 1.00 90.38 181 THR A CA 1
ATOM 1459 C C . THR A 1 181 ? -0.507 7.786 -15.400 1.00 90.38 181 THR A C 1
ATOM 1461 O O . THR A 1 181 ? -1.421 7.287 -16.055 1.00 90.38 181 THR A O 1
ATOM 1464 N N . ASP A 1 182 ? 0.413 8.586 -15.943 1.00 91.81 182 ASP A N 1
ATOM 1465 C CA . ASP A 1 182 ? 0.413 8.982 -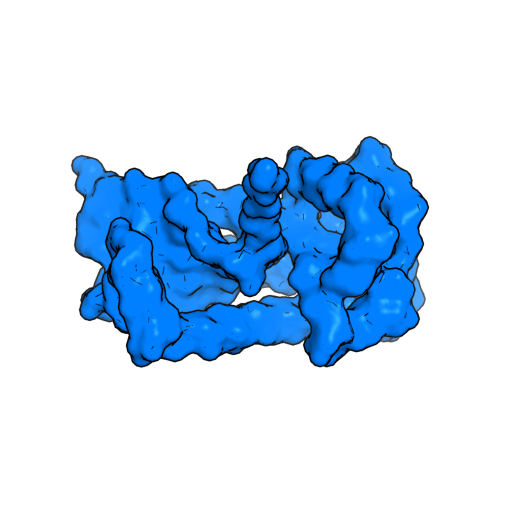17.359 1.00 91.81 182 ASP A CA 1
ATOM 1466 C C . ASP A 1 182 ? 0.632 7.778 -18.279 1.00 91.81 182 ASP A C 1
ATOM 1468 O O . ASP A 1 182 ? -0.149 7.548 -19.207 1.00 91.81 182 ASP A O 1
ATOM 1472 N N . PHE A 1 183 ? 1.620 6.934 -17.963 1.00 92.94 183 PHE A N 1
ATOM 1473 C CA . PHE A 1 183 ? 1.878 5.709 -18.716 1.00 92.94 183 PHE A CA 1
ATOM 1474 C C . PHE A 1 183 ? 0.682 4.753 -18.658 1.00 92.94 183 PHE A C 1
ATOM 1476 O O . PHE A 1 183 ? 0.263 4.180 -19.670 1.00 92.94 183 PHE A O 1
ATOM 1483 N N . HIS A 1 184 ? 0.071 4.617 -17.475 1.00 90.75 184 HIS A N 1
ATOM 1484 C CA . HIS A 1 184 ? -1.140 3.823 -17.304 1.00 90.75 184 HIS A CA 1
ATOM 1485 C C . HIS A 1 184 ? -2.287 4.332 -18.177 1.00 90.75 184 HIS A C 1
ATOM 1487 O O . HIS A 1 184 ? -2.989 3.522 -18.777 1.00 90.75 184 HIS A O 1
ATOM 1493 N N . GLN A 1 185 ? -2.488 5.647 -18.267 1.00 89.50 185 GLN A N 1
ATOM 1494 C CA . GLN A 1 185 ? -3.539 6.233 -19.098 1.00 89.50 185 GLN A CA 1
ATOM 1495 C C . GLN A 1 185 ? -3.267 6.030 -20.591 1.00 89.50 185 GLN A C 1
ATOM 1497 O O . GLN A 1 185 ? -4.176 5.617 -21.317 1.00 89.50 185 GLN A O 1
ATOM 1502 N N . GLN A 1 186 ? -2.026 6.242 -21.031 1.00 92.44 186 GLN A N 1
ATOM 1503 C CA . GLN A 1 186 ? -1.608 6.060 -22.421 1.00 92.44 186 GLN A CA 1
ATOM 1504 C C . GLN A 1 186 ? -1.774 4.604 -22.887 1.00 92.44 186 GLN A C 1
ATOM 1506 O O . GLN A 1 186 ? -2.283 4.350 -23.978 1.00 92.44 186 GLN A O 1
ATOM 1511 N N . HIS A 1 187 ? -1.425 3.633 -22.037 1.00 92.19 187 HIS A N 1
ATOM 1512 C CA . HIS A 1 187 ? -1.460 2.200 -22.355 1.00 92.19 187 HIS A CA 1
ATOM 1513 C C . HIS A 1 187 ? -2.583 1.434 -21.637 1.00 92.19 187 HIS A C 1
ATOM 1515 O O . HIS A 1 187 ? -2.478 0.228 -21.404 1.00 92.19 187 HIS A O 1
ATOM 1521 N N . ARG A 1 188 ? -3.693 2.115 -21.326 1.00 89.75 188 ARG A N 1
ATOM 1522 C CA . ARG A 1 188 ? -4.755 1.666 -20.404 1.00 89.75 188 ARG A CA 1
ATOM 1523 C C . ARG A 1 188 ? -5.184 0.209 -20.529 1.00 89.75 188 ARG A C 1
ATOM 1525 O O . ARG A 1 188 ? -5.270 -0.486 -19.526 1.00 89.75 188 ARG A O 1
ATOM 1532 N N . ARG A 1 189 ? -5.493 -0.272 -21.737 1.00 90.50 189 ARG A N 1
ATOM 1533 C CA . ARG A 1 189 ? -5.986 -1.654 -21.917 1.00 90.50 189 ARG A CA 1
ATOM 1534 C C . ARG A 1 189 ? -4.922 -2.689 -21.553 1.00 90.50 189 ARG A C 1
ATOM 1536 O O . ARG A 1 189 ? -5.226 -3.672 -20.883 1.00 90.50 189 ARG A O 1
ATOM 1543 N N . ARG A 1 190 ? -3.688 -2.452 -21.999 1.00 93.12 190 ARG A N 1
ATOM 1544 C CA . ARG A 1 190 ? -2.548 -3.347 -21.788 1.00 93.12 190 ARG A CA 1
ATOM 1545 C C . ARG A 1 190 ? -2.131 -3.354 -20.324 1.00 93.12 190 ARG A C 1
ATOM 1547 O O . ARG A 1 190 ? -2.086 -4.411 -19.708 1.00 93.12 190 ARG A O 1
ATOM 1554 N N . THR A 1 191 ? -1.963 -2.173 -19.732 1.00 91.94 191 THR A N 1
ATOM 1555 C CA . THR A 1 191 ? -1.562 -2.026 -18.327 1.00 91.94 191 THR A CA 1
ATOM 1556 C C . THR A 1 191 ? -2.625 -2.542 -17.357 1.00 91.94 191 THR A C 1
ATOM 1558 O O . THR A 1 191 ? -2.277 -3.145 -16.349 1.00 91.94 191 THR A O 1
ATOM 1561 N N . GLN A 1 192 ? -3.921 -2.396 -17.658 1.00 89.38 192 GLN A N 1
ATOM 1562 C CA . GLN A 1 192 ? -4.987 -3.010 -16.853 1.00 89.38 192 GLN A CA 1
ATOM 1563 C C . GLN A 1 192 ? -4.918 -4.540 -16.868 1.00 89.38 192 GLN A C 1
ATOM 1565 O O . GLN A 1 192 ? -5.003 -5.162 -15.810 1.00 89.38 192 GLN A O 1
ATOM 1570 N N . ARG A 1 193 ? -4.739 -5.146 -18.048 1.00 90.38 193 ARG A N 1
ATOM 1571 C CA . ARG A 1 193 ? -4.584 -6.601 -18.174 1.00 90.38 193 ARG A CA 1
ATOM 1572 C C . ARG A 1 193 ? -3.326 -7.087 -17.458 1.00 90.38 193 ARG A C 1
ATOM 1574 O O . ARG A 1 193 ? -3.397 -8.054 -16.707 1.00 90.38 193 ARG A O 1
ATOM 1581 N N . LEU A 1 194 ? -2.207 -6.397 -17.658 1.00 91.12 194 LEU A N 1
ATOM 1582 C CA . LEU A 1 194 ? -0.940 -6.690 -17.002 1.00 91.12 194 LEU A CA 1
ATOM 1583 C C . LEU A 1 194 ? -1.097 -6.691 -15.478 1.00 91.12 194 LEU A C 1
ATOM 1585 O O . LEU A 1 194 ? -0.735 -7.670 -14.834 1.00 91.12 194 LEU A O 1
ATOM 1589 N N . LEU A 1 195 ? -1.689 -5.634 -14.911 1.00 89.19 195 LEU A N 1
ATOM 1590 C CA . LEU A 1 195 ? -1.900 -5.516 -13.467 1.00 89.19 195 LEU A CA 1
ATOM 1591 C C . LEU A 1 195 ? -2.845 -6.585 -12.926 1.00 89.19 195 LEU A C 1
ATOM 1593 O O . LEU A 1 195 ? -2.610 -7.106 -11.842 1.00 89.19 195 LEU A O 1
ATOM 1597 N N . GLN A 1 196 ? -3.872 -6.959 -13.689 1.00 87.31 196 GLN A N 1
ATOM 1598 C CA . GLN A 1 196 ? -4.760 -8.054 -13.315 1.00 87.31 196 GLN A CA 1
ATOM 1599 C C . GLN A 1 196 ? -4.019 -9.400 -13.271 1.00 87.31 196 GLN A C 1
ATOM 1601 O O . GLN A 1 196 ? -4.195 -10.173 -12.331 1.00 87.31 196 GLN A O 1
ATOM 1606 N N . VAL A 1 197 ? -3.174 -9.694 -14.264 1.00 88.38 197 VAL A N 1
ATOM 1607 C CA . VAL A 1 197 ? -2.390 -10.940 -14.270 1.00 88.38 197 VAL A CA 1
ATOM 1608 C C . VAL A 1 197 ? -1.326 -10.922 -13.173 1.00 88.38 197 VAL A C 1
ATOM 1610 O O . VAL A 1 197 ? -1.180 -11.914 -12.462 1.00 88.38 197 VAL A O 1
ATOM 1613 N N . ALA A 1 198 ? -0.635 -9.796 -12.987 1.00 86.69 198 ALA A N 1
ATOM 1614 C CA . ALA A 1 198 ? 0.320 -9.599 -11.902 1.00 86.69 198 ALA A CA 1
ATOM 1615 C C . ALA A 1 198 ? -0.338 -9.840 -10.535 1.00 86.69 198 ALA A C 1
ATOM 1617 O O . ALA A 1 198 ? 0.179 -10.614 -9.732 1.00 86.69 198 ALA A O 1
ATOM 1618 N N . GLN A 1 199 ? -1.534 -9.282 -10.322 1.00 83.75 199 GLN A N 1
ATOM 1619 C CA . GLN A 1 199 ? -2.332 -9.498 -9.118 1.00 83.75 199 GLN A CA 1
ATOM 1620 C C . GLN A 1 199 ? -2.657 -10.982 -8.902 1.00 83.75 199 GLN A C 1
ATOM 1622 O O . GLN A 1 199 ? -2.463 -11.491 -7.799 1.00 83.75 199 GLN A O 1
ATOM 1627 N N . ASN A 1 200 ? -3.098 -11.694 -9.944 1.00 84.00 200 ASN A N 1
ATOM 1628 C CA . ASN A 1 200 ? -3.394 -13.130 -9.863 1.00 84.00 200 ASN A CA 1
ATOM 1629 C C . ASN A 1 200 ? -2.154 -13.973 -9.529 1.00 84.00 200 ASN A C 1
ATOM 1631 O O . ASN A 1 200 ? -2.273 -15.008 -8.879 1.00 84.00 200 ASN A O 1
ATOM 1635 N N . LYS A 1 201 ? -0.968 -13.526 -9.956 1.00 83.56 201 LYS A N 1
ATOM 1636 C CA . LYS A 1 201 ? 0.321 -14.170 -9.663 1.00 83.56 201 LYS A CA 1
ATOM 1637 C C . LYS A 1 201 ? 0.956 -13.696 -8.350 1.00 83.56 201 LYS A C 1
ATOM 1639 O O . LYS A 1 201 ? 2.040 -14.150 -8.005 1.00 83.56 201 LYS A O 1
ATOM 1644 N N . GLY A 1 202 ? 0.300 -12.799 -7.607 1.00 78.56 202 GLY A N 1
ATOM 1645 C CA . GLY A 1 202 ? 0.828 -12.247 -6.357 1.00 78.56 202 GLY A CA 1
ATOM 1646 C C . GLY A 1 202 ? 2.051 -11.341 -6.536 1.00 78.56 202 GLY A C 1
ATOM 1647 O O . GLY A 1 202 ? 2.800 -11.144 -5.583 1.00 78.56 202 GLY A O 1
ATOM 1648 N N . ILE A 1 203 ? 2.260 -10.804 -7.740 1.00 86.56 203 ILE A N 1
ATOM 1649 C CA . ILE A 1 203 ? 3.312 -9.830 -8.030 1.00 86.56 203 ILE A CA 1
ATOM 1650 C C . ILE A 1 203 ? 2.882 -8.474 -7.467 1.00 86.56 203 ILE A C 1
ATOM 1652 O O . ILE A 1 203 ? 1.757 -8.022 -7.702 1.00 86.56 203 ILE A O 1
ATOM 1656 N N . LYS A 1 204 ? 3.784 -7.810 -6.741 1.00 86.94 204 LYS A N 1
ATOM 1657 C CA . LYS A 1 204 ? 3.520 -6.484 -6.175 1.00 86.94 204 LYS A CA 1
ATOM 1658 C C . LYS A 1 204 ? 3.516 -5.438 -7.277 1.00 86.94 204 LYS A C 1
ATOM 1660 O O . LYS A 1 204 ? 4.408 -5.430 -8.125 1.00 86.94 204 LYS A O 1
ATOM 1665 N N . ALA A 1 205 ? 2.562 -4.520 -7.225 1.00 87.25 205 ALA A N 1
ATOM 1666 C CA . ALA A 1 205 ? 2.521 -3.403 -8.151 1.00 87.25 205 ALA A CA 1
ATOM 1667 C C . ALA A 1 205 ? 2.137 -2.105 -7.442 1.00 87.25 205 ALA A C 1
ATOM 1669 O O . ALA A 1 205 ? 1.250 -2.093 -6.590 1.00 87.25 205 ALA A O 1
ATOM 1670 N N . MET A 1 206 ? 2.766 -1.003 -7.843 1.00 87.12 206 MET A N 1
ATOM 1671 C CA . MET A 1 206 ? 2.450 0.338 -7.361 1.00 87.12 206 MET A CA 1
ATOM 1672 C C . MET A 1 206 ? 2.264 1.288 -8.537 1.00 87.12 206 MET A C 1
ATOM 1674 O O . MET A 1 206 ? 3.047 1.313 -9.488 1.00 87.12 206 MET A O 1
ATOM 1678 N N . THR A 1 207 ? 1.198 2.080 -8.451 1.00 87.81 207 THR A N 1
ATOM 1679 C CA . THR A 1 207 ? 0.936 3.196 -9.360 1.00 87.81 207 THR A CA 1
ATOM 1680 C C . THR A 1 207 ? 1.306 4.498 -8.674 1.00 87.81 207 THR A C 1
ATOM 1682 O O . THR A 1 207 ? 0.884 4.730 -7.544 1.00 87.81 207 THR A O 1
ATOM 1685 N N . VAL A 1 208 ? 2.074 5.342 -9.359 1.00 87.06 208 VAL A N 1
ATOM 1686 C CA . VAL A 1 208 ? 2.560 6.620 -8.825 1.00 87.06 208 VAL A CA 1
ATOM 1687 C C . VAL A 1 208 ? 2.035 7.797 -9.644 1.00 87.06 208 VAL A C 1
ATOM 1689 O O . VAL A 1 208 ? 1.927 7.729 -10.874 1.00 87.06 208 VAL A O 1
ATOM 1692 N N . GLU A 1 209 ? 1.681 8.896 -8.976 1.00 85.62 209 GLU A N 1
ATOM 1693 C CA . GLU A 1 209 ? 1.264 10.117 -9.672 1.00 85.62 209 GLU A CA 1
ATOM 1694 C C . GLU A 1 209 ? 2.447 10.718 -10.431 1.00 85.62 209 GLU A C 1
ATOM 1696 O O . GLU A 1 209 ? 3.537 10.857 -9.873 1.00 85.62 209 GLU A O 1
ATOM 1701 N N . ALA A 1 210 ? 2.241 11.070 -11.702 1.00 85.00 210 ALA A N 1
ATOM 1702 C CA . ALA A 1 210 ? 3.316 11.501 -12.594 1.00 85.00 210 ALA A CA 1
ATOM 1703 C C . ALA A 1 210 ? 3.993 12.808 -12.143 1.00 85.00 210 ALA A C 1
ATOM 1705 O O . ALA A 1 210 ? 5.177 13.002 -12.392 1.00 85.00 210 ALA A O 1
ATOM 1706 N N . ASN A 1 211 ? 3.268 13.667 -11.423 1.00 83.19 211 ASN A N 1
ATOM 1707 C CA . ASN A 1 211 ? 3.736 14.949 -10.887 1.00 83.19 211 ASN A CA 1
ATOM 1708 C C . ASN A 1 211 ? 4.491 14.841 -9.543 1.00 83.19 211 ASN A C 1
ATOM 1710 O O . ASN A 1 211 ? 4.872 15.863 -8.970 1.00 83.19 211 ASN A O 1
ATOM 1714 N N . THR A 1 212 ? 4.707 13.634 -9.017 1.00 84.31 212 THR A N 1
ATOM 1715 C CA . THR A 1 212 ? 5.507 13.417 -7.800 1.00 84.31 212 THR A CA 1
ATOM 1716 C C . THR A 1 212 ? 6.981 13.198 -8.149 1.00 84.31 212 THR A C 1
ATOM 1718 O O . THR A 1 212 ? 7.277 12.772 -9.263 1.00 84.31 212 THR A O 1
ATOM 1721 N N . PRO A 1 213 ? 7.935 13.389 -7.213 1.00 85.25 213 PRO A N 1
ATOM 1722 C CA . PRO A 1 213 ? 9.347 13.083 -7.468 1.00 85.25 213 PRO A CA 1
ATOM 1723 C C . PRO A 1 213 ? 9.577 11.652 -7.979 1.00 85.25 213 PRO A C 1
ATOM 1725 O O . PRO A 1 213 ? 10.361 11.437 -8.901 1.00 85.25 213 PRO A O 1
ATOM 1728 N N . MET A 1 214 ? 8.848 10.678 -7.420 1.00 86.56 214 MET A N 1
ATOM 1729 C CA . MET A 1 214 ? 8.889 9.286 -7.869 1.00 86.56 214 MET A CA 1
ATOM 1730 C C . MET A 1 214 ? 8.270 9.111 -9.256 1.00 86.56 214 MET A C 1
ATOM 1732 O O . MET A 1 214 ? 8.853 8.422 -10.087 1.00 86.56 214 MET A O 1
ATOM 1736 N N . GLY A 1 215 ? 7.138 9.763 -9.530 1.00 87.12 215 GLY A N 1
ATOM 1737 C CA . GLY A 1 215 ? 6.528 9.795 -10.859 1.00 87.12 215 GLY A CA 1
ATOM 1738 C C . GLY A 1 215 ? 7.471 10.344 -11.922 1.00 87.12 215 GLY A C 1
ATOM 1739 O O . GLY A 1 215 ? 7.698 9.676 -12.925 1.00 87.12 215 GLY A O 1
ATOM 1740 N N . THR A 1 216 ? 8.096 11.495 -11.666 1.00 88.56 216 THR A N 1
ATOM 1741 C CA . THR A 1 216 ? 9.099 12.095 -12.555 1.00 88.56 216 THR A CA 1
ATOM 1742 C C . THR A 1 216 ? 10.255 11.136 -12.812 1.00 88.56 216 THR A C 1
ATOM 1744 O O . THR A 1 216 ? 10.658 10.957 -13.960 1.00 88.56 216 THR A O 1
ATOM 1747 N N . ARG A 1 217 ? 10.770 10.479 -11.765 1.00 89.38 217 ARG A N 1
ATOM 1748 C CA . ARG A 1 217 ? 11.868 9.515 -11.896 1.00 89.38 217 ARG A CA 1
ATOM 1749 C C . ARG A 1 217 ? 11.465 8.289 -12.715 1.00 89.38 217 ARG A C 1
ATOM 1751 O O . ARG A 1 217 ? 12.198 7.914 -13.617 1.00 89.38 217 ARG A O 1
ATOM 1758 N N . VAL A 1 218 ? 10.289 7.709 -12.473 1.00 90.50 218 VAL A N 1
ATOM 1759 C CA . VAL A 1 218 ? 9.759 6.588 -13.272 1.00 90.50 218 VAL A CA 1
ATOM 1760 C C . VAL A 1 218 ? 9.544 7.004 -14.733 1.00 90.50 218 VAL A C 1
ATOM 1762 O O . VAL A 1 218 ? 9.877 6.253 -15.647 1.00 90.50 218 VAL A O 1
ATOM 1765 N N . SER A 1 219 ? 9.057 8.222 -14.976 1.00 90.44 219 SER A N 1
ATOM 1766 C CA . SER A 1 219 ? 8.874 8.766 -16.326 1.00 90.44 219 SER A CA 1
ATOM 1767 C C . SER A 1 219 ? 10.191 8.958 -17.088 1.00 90.44 219 SER A C 1
ATOM 1769 O O . SER A 1 219 ? 10.197 8.783 -18.304 1.00 90.44 219 SER A O 1
ATOM 1771 N N . GLN A 1 220 ? 11.315 9.234 -16.411 1.00 90.00 220 GLN A N 1
ATOM 1772 C CA . GLN A 1 220 ? 12.641 9.277 -17.056 1.00 90.00 220 GLN A CA 1
ATOM 1773 C C . GLN A 1 220 ? 13.040 7.933 -17.681 1.00 90.00 220 GLN A C 1
ATOM 1775 O O . GLN A 1 220 ? 13.792 7.916 -18.650 1.00 90.00 220 GLN A O 1
ATOM 1780 N N . PHE A 1 221 ? 12.506 6.826 -17.164 1.00 89.50 221 PHE A N 1
ATOM 1781 C CA . PHE A 1 221 ? 12.725 5.476 -17.685 1.00 89.50 221 PHE A CA 1
ATOM 1782 C C . PHE A 1 221 ? 11.565 4.979 -18.561 1.00 89.50 221 PHE A C 1
ATOM 1784 O O . PHE A 1 221 ? 11.368 3.781 -18.719 1.00 89.50 221 PHE A O 1
ATOM 1791 N N . GLY A 1 222 ? 10.769 5.893 -19.124 1.00 88.44 222 GLY A N 1
ATOM 1792 C CA . GLY A 1 222 ? 9.663 5.544 -20.017 1.00 88.44 222 GLY A CA 1
ATOM 1793 C C . GLY A 1 222 ? 8.327 5.294 -19.315 1.00 88.44 222 GLY A C 1
ATOM 1794 O O . GLY A 1 222 ? 7.369 4.918 -19.979 1.00 88.44 222 GLY A O 1
ATOM 1795 N N . GLY A 1 223 ? 8.220 5.542 -18.004 1.00 91.12 223 GLY A N 1
ATOM 1796 C CA . GLY A 1 223 ? 6.946 5.512 -17.273 1.00 91.12 223 GLY A CA 1
ATOM 1797 C C . GLY A 1 223 ? 6.558 4.148 -16.689 1.00 91.12 223 GLY A C 1
ATOM 1798 O O . GLY A 1 223 ? 5.512 4.038 -16.043 1.00 91.12 223 GLY A O 1
ATOM 1799 N N . LEU A 1 224 ? 7.406 3.134 -16.868 1.00 94.19 224 LEU A N 1
ATOM 1800 C CA . LEU A 1 224 ? 7.222 1.769 -16.388 1.00 94.19 224 LEU A CA 1
ATOM 1801 C C . LEU A 1 224 ? 8.575 1.188 -15.970 1.00 94.19 224 LEU A C 1
ATOM 1803 O O . LEU A 1 224 ? 9.548 1.299 -16.707 1.00 94.19 224 LEU A O 1
ATOM 1807 N N . ILE A 1 225 ? 8.635 0.554 -14.801 1.00 93.75 225 ILE A N 1
ATOM 1808 C CA . ILE A 1 225 ? 9.830 -0.153 -14.335 1.00 93.75 225 ILE A CA 1
ATOM 1809 C C . ILE A 1 225 ? 9.409 -1.471 -13.689 1.00 93.75 225 ILE A C 1
ATOM 1811 O O . ILE A 1 225 ? 8.535 -1.507 -12.825 1.00 93.75 225 ILE A O 1
ATOM 1815 N N . CYS A 1 226 ? 10.057 -2.558 -14.079 1.00 91.88 226 CYS A N 1
ATOM 1816 C CA . CYS A 1 226 ? 9.983 -3.848 -13.414 1.00 91.88 226 CYS A CA 1
ATOM 1817 C C . CYS A 1 226 ? 11.262 -4.085 -12.624 1.00 91.88 226 CYS A C 1
ATOM 1819 O O . CYS A 1 226 ? 12.347 -3.941 -13.171 1.00 91.88 226 CYS A O 1
ATOM 1821 N N . MET A 1 227 ? 11.133 -4.524 -11.379 1.00 91.12 227 MET A N 1
ATOM 1822 C CA . MET A 1 227 ? 12.229 -5.041 -10.569 1.00 91.12 227 MET A CA 1
ATOM 1823 C C . MET A 1 227 ? 12.101 -6.559 -10.473 1.00 91.12 227 MET A C 1
ATOM 1825 O O . MET A 1 227 ? 11.083 -7.076 -10.004 1.00 91.12 227 MET A O 1
ATOM 1829 N N . MET A 1 228 ? 13.130 -7.274 -10.920 1.00 88.88 228 MET A N 1
ATOM 1830 C CA . MET A 1 228 ? 13.242 -8.725 -10.781 1.00 88.88 228 MET A CA 1
ATOM 1831 C C . MET A 1 228 ? 14.038 -9.084 -9.522 1.00 88.88 228 MET A C 1
ATOM 1833 O O . MET A 1 228 ? 14.921 -8.332 -9.133 1.00 88.88 228 MET A O 1
ATOM 1837 N N . ASN A 1 229 ? 13.777 -10.213 -8.870 1.00 77.25 229 ASN A N 1
ATOM 1838 C CA . ASN A 1 229 ? 14.644 -10.699 -7.797 1.00 77.25 229 ASN A CA 1
ATOM 1839 C C . ASN A 1 229 ? 16.081 -10.811 -8.341 1.00 77.25 229 ASN A C 1
ATOM 1841 O O . ASN A 1 229 ? 16.305 -11.500 -9.339 1.00 77.25 229 ASN A O 1
ATOM 1845 N N . GLY A 1 230 ? 17.022 -10.100 -7.712 1.00 59.47 230 GLY A N 1
ATOM 1846 C CA . GLY A 1 230 ? 18.450 -10.273 -7.975 1.00 59.47 230 GLY A CA 1
ATOM 1847 C C . GLY A 1 230 ? 18.887 -11.689 -7.595 1.00 59.47 230 GLY A C 1
ATOM 1848 O O . GLY A 1 230 ? 18.241 -12.320 -6.756 1.00 59.47 230 GLY A O 1
ATOM 1849 N N . PHE A 1 231 ? 19.927 -12.190 -8.262 1.00 43.88 231 PHE A N 1
ATOM 1850 C CA . PHE A 1 231 ? 20.535 -13.492 -7.975 1.00 43.88 231 PHE A CA 1
ATOM 1851 C C . PHE A 1 231 ? 21.002 -13.616 -6.521 1.00 43.88 231 PHE A C 1
ATOM 1853 O O . PHE A 1 231 ? 21.468 -12.598 -5.959 1.00 43.88 231 PHE A O 1
#

Secondary structure (DSSP, 8-state):
----------EEEEEEEE-SSEEEEEEEETTEEEEEEEEE-SS-HHHHHHHHHHHHHHHHHHT--EEEEEESSHHHHHHHHHHHHHH-HHHHH--GGGPPEEEEEES--SSHHHHHHHHHHS-HHHHHHHHHHHHHHHHHHHHHHHHTSHHHHTTEE-SHHHHHHHHHS--SSEEEEEEEHHHHHHTHHHHHHHHHHHHHTT-EEEEE-TTSHHHHHHHHTTSEEEEEPP-

Solvent-accessible surface area (backbone atoms only — not comparable to full-atom values): 12344 Å² total; per-residue (Å²): 132,84,81,76,74,79,68,54,59,56,81,54,32,37,38,34,12,45,52,96,55,37,36,22,36,30,45,32,26,79,63,39,77,40,84,72,51,75,50,65,53,85,79,49,72,66,60,44,51,50,52,52,51,60,69,45,45,63,48,45,45,35,45,39,36,30,37,38,40,21,16,74,48,68,65,51,51,51,55,51,50,53,46,36,65,74,76,42,41,62,44,69,65,30,68,83,95,54,37,44,50,78,47,82,40,80,32,52,32,79,44,71,68,37,39,52,48,34,47,74,70,62,43,43,60,57,50,53,50,50,47,48,48,53,51,51,49,52,54,48,53,56,50,54,59,23,68,71,37,74,74,35,42,74,28,49,45,50,48,70,66,60,47,47,52,49,61,72,47,92,63,83,47,67,54,37,37,42,33,16,47,59,44,40,63,76,41,40,73,58,49,53,52,49,51,52,51,30,47,78,70,53,31,21,47,47,80,34,58,45,92,38,76,66,13,46,55,39,44,75,49,71,15,29,41,35,39,34,63,71,133

Radius of gyration: 18.51 Å; Cα contacts (8 Å, |Δi|>4): 381; chains: 1; bounding box: 53×35×48 Å

Mean predicted aligned error: 8.16 Å